Protein AF-0000000076751086 (afdb_homodimer)

Radius of gyration: 22.19 Å; Cα contacts (8 Å, |Δi|>4): 503; chains: 2; bounding box: 52×62×50 Å

pLDDT: mean 93.98, std 8.43, range [38.84, 98.88]

InterPro domains:
  IPR009057 Homedomain-like superfamily [SSF46689] (4-72)
  IPR025996 HTH-type transcriptional regulator MT1864/Rv1816-like, C-terminal domain [PF13305] (82-179)
  IPR036271 Tetracyclin repressor-like, C-terminal domain superfamily [SSF48498] (77-181)
  IPR050109 HTH-type, TetR-like transcriptional regulator [PTHR30055] (3-185)

Nearest PDB structures (foldseek):
  1zk8-assembly1_B  TM=9.262E-01  e=7.493E-14  Bacillus cereus ATCC 14579
  2oi8-assembly1_A-2  TM=7.913E-01  e=1.941E-06  Streptomyces coelicolor
  3cjd-assembly1_A  TM=8.110E-01  e=1.160E-04  Jannaschia sp. CCS1
  3vpr-assembly2_D  TM=6.742E-01  e=2.463E-04  Thermus thermophilus HB8
  3frq-assembly1_B  TM=5.829E-01  e=1.013E-01  Escherichia coli

Structure (mmCIF, N/CA/C/O backbone):
data_AF-0000000076751086-model_v1
#
loop_
_entity.id
_entity.type
_entity.pdbx_description
1 polymer 'Transcriptional regulator'
#
loop_
_atom_site.group_PDB
_atom_site.id
_atom_site.type_symbol
_atom_site.label_atom_id
_atom_site.label_alt_id
_atom_site.label_comp_id
_atom_site.label_asym_id
_atom_site.label_entity_id
_atom_site.label_seq_id
_atom_site.pdbx_PDB_ins_code
_atom_site.Cartn_x
_atom_site.Cartn_y
_atom_site.Cartn_z
_atom_site.occupancy
_atom_site.B_iso_or_equiv
_atom_site.auth_seq_id
_atom_site.auth_comp_id
_atom_site.auth_asym_id
_atom_site.auth_atom_id
_atom_site.pdbx_PDB_model_num
ATOM 1 N N . MET A 1 1 ? 23.953 -23.188 -29.734 1 39.09 1 MET A N 1
ATOM 2 C CA . MET A 1 1 ? 25 -22.312 -29.188 1 39.09 1 MET A CA 1
ATOM 3 C C . MET A 1 1 ? 24.453 -21.469 -28.031 1 39.09 1 MET A C 1
ATOM 5 O O . MET A 1 1 ? 23.312 -21.016 -28.078 1 39.09 1 MET A O 1
ATOM 9 N N . PRO A 1 2 ? 24.812 -21.688 -26.734 1 47.69 2 PRO A N 1
ATOM 10 C CA . PRO A 1 2 ? 24.25 -20.766 -25.75 1 47.69 2 PRO A CA 1
ATOM 11 C C . PRO A 1 2 ? 24.062 -19.359 -26.297 1 47.69 2 PRO A C 1
ATOM 13 O O . PRO A 1 2 ? 24.891 -18.859 -27.062 1 47.69 2 PRO A O 1
ATOM 16 N N . ARG A 1 3 ? 22.875 -19.016 -26.688 1 55.06 3 ARG A N 1
ATOM 17 C CA . ARG A 1 3 ? 22.719 -17.688 -27.266 1 55.06 3 ARG A CA 1
ATOM 18 C C . ARG A 1 3 ? 23.609 -16.672 -26.562 1 55.06 3 ARG A C 1
ATOM 20 O O . ARG A 1 3 ? 23.562 -16.531 -25.328 1 55.06 3 ARG A O 1
ATOM 27 N N . ALA A 1 4 ? 24.766 -16.375 -27.016 1 60.62 4 ALA A N 1
ATOM 28 C CA . ALA A 1 4 ? 26 -15.664 -26.719 1 60.62 4 ALA A CA 1
ATOM 29 C C . ALA A 1 4 ? 25.734 -14.422 -25.891 1 60.62 4 ALA A C 1
ATOM 31 O O . ALA A 1 4 ? 26.594 -13.984 -25.109 1 60.62 4 ALA A O 1
ATOM 32 N N . GLY A 1 5 ? 24.484 -14.18 -25.469 1 79.88 5 GLY A N 1
ATOM 33 C CA . GLY A 1 5 ? 24.266 -12.859 -24.891 1 79.88 5 GLY A CA 1
ATOM 34 C C . GLY A 1 5 ? 23.422 -12.891 -23.625 1 79.88 5 GLY A C 1
ATOM 35 O O . GLY A 1 5 ? 23.188 -11.852 -23 1 79.88 5 GLY A O 1
ATOM 36 N N . LEU A 1 6 ? 23.297 -14.203 -23.203 1 88.25 6 LEU A N 1
ATOM 37 C CA . LEU A 1 6 ? 22.453 -14.273 -22.016 1 88.25 6 LEU A CA 1
ATOM 38 C C . LEU A 1 6 ? 23.297 -14.234 -20.75 1 88.25 6 LEU A C 1
ATOM 40 O O . LEU A 1 6 ? 24.219 -15.039 -20.578 1 88.25 6 LEU A O 1
ATOM 44 N N . THR A 1 7 ? 23.125 -13.227 -19.953 1 93.75 7 THR A N 1
ATOM 45 C CA . THR A 1 7 ? 23.734 -13.047 -18.641 1 93.75 7 THR A CA 1
ATOM 46 C C . THR A 1 7 ? 22.672 -12.891 -17.562 1 93.75 7 THR A C 1
ATOM 48 O O . THR A 1 7 ? 21.516 -12.617 -17.859 1 93.75 7 THR A O 1
ATOM 51 N N . PRO A 1 8 ? 23.109 -13.109 -16.359 1 95.06 8 PRO A N 1
ATOM 52 C CA . PRO A 1 8 ? 22.156 -12.859 -15.281 1 95.06 8 PRO A CA 1
ATOM 53 C C . PRO A 1 8 ? 21.547 -11.461 -15.344 1 95.06 8 PRO A C 1
ATOM 55 O O . PRO A 1 8 ? 20.344 -11.297 -15.109 1 95.06 8 PRO A O 1
ATOM 58 N N . ALA A 1 9 ? 22.375 -10.531 -15.68 1 95.81 9 ALA A N 1
ATOM 59 C CA . ALA A 1 9 ? 21.906 -9.148 -15.758 1 95.81 9 ALA A CA 1
ATOM 60 C C . ALA A 1 9 ? 20.828 -8.992 -16.844 1 95.81 9 ALA A C 1
ATOM 62 O O . ALA A 1 9 ? 19.844 -8.289 -16.641 1 95.81 9 ALA A O 1
ATOM 63 N N . VAL A 1 10 ? 21.016 -9.586 -17.891 1 96.25 10 VAL A N 1
ATOM 64 C CA . VAL A 1 10 ? 20.062 -9.523 -18.984 1 96.25 10 VAL A CA 1
ATOM 65 C C . VAL A 1 10 ? 18.75 -10.211 -18.578 1 96.25 10 VAL A C 1
ATOM 67 O O . VAL A 1 10 ? 17.672 -9.695 -18.828 1 96.25 10 VAL A O 1
ATOM 70 N N . VAL A 1 11 ? 18.891 -11.352 -17.953 1 97.31 11 VAL A N 1
ATOM 71 C CA . VAL A 1 11 ? 17.719 -12.102 -17.484 1 97.31 11 VAL A CA 1
ATOM 72 C C . VAL A 1 11 ? 16.906 -11.242 -16.516 1 97.31 11 VAL A C 1
ATOM 74 O O . VAL A 1 11 ? 15.688 -11.109 -16.672 1 97.31 11 VAL A O 1
ATOM 77 N N . VAL A 1 12 ? 17.578 -10.602 -15.602 1 97.25 12 VAL A N 1
ATOM 78 C CA . VAL A 1 12 ? 16.922 -9.812 -14.57 1 97.25 12 VAL A CA 1
ATOM 79 C C . VAL A 1 12 ? 16.219 -8.609 -15.211 1 97.25 12 VAL A C 1
ATOM 81 O O . VAL A 1 12 ? 15.07 -8.305 -14.898 1 97.25 12 VAL A O 1
ATOM 84 N N . ALA A 1 13 ? 16.891 -7.973 -16.141 1 97.94 13 ALA A N 1
ATOM 85 C CA . ALA A 1 13 ? 16.328 -6.793 -16.797 1 97.94 13 ALA A CA 1
ATOM 86 C C . ALA A 1 13 ? 15.078 -7.152 -17.594 1 97.94 13 ALA A C 1
ATOM 88 O O . ALA A 1 13 ? 14.07 -6.449 -17.531 1 97.94 13 ALA A O 1
ATOM 89 N N . GLU A 1 14 ? 15.125 -8.211 -18.281 1 97.88 14 GLU A N 1
ATOM 90 C CA . GLU A 1 14 ? 13.984 -8.625 -19.078 1 97.88 14 GLU A CA 1
ATOM 91 C C . GLU A 1 14 ? 12.828 -9.102 -18.203 1 97.88 14 GLU A C 1
ATOM 93 O O . GLU A 1 14 ? 11.664 -8.828 -18.5 1 97.88 14 GLU A O 1
ATOM 98 N N . ALA A 1 15 ? 13.188 -9.781 -17.188 1 98.38 15 ALA A N 1
ATOM 99 C CA . ALA A 1 15 ? 12.164 -10.211 -16.25 1 98.38 15 ALA A CA 1
ATOM 100 C C . ALA A 1 15 ? 11.469 -9.016 -15.602 1 98.38 15 ALA A C 1
ATOM 102 O O . ALA A 1 15 ? 10.25 -9.031 -15.398 1 98.38 15 ALA A O 1
ATOM 103 N N . ALA A 1 16 ? 12.234 -7.984 -15.273 1 98.56 16 ALA A N 1
ATOM 104 C CA . ALA A 1 16 ? 11.68 -6.766 -14.695 1 98.56 16 ALA A CA 1
ATOM 105 C C . ALA A 1 16 ? 10.711 -6.09 -15.664 1 98.56 16 ALA A C 1
ATOM 107 O O . ALA A 1 16 ? 9.625 -5.656 -15.273 1 98.56 16 ALA A O 1
ATOM 108 N N . ARG A 1 17 ? 11.102 -6.059 -16.906 1 98.44 17 ARG A N 1
ATOM 109 C CA . ARG A 1 17 ? 10.227 -5.488 -17.922 1 98.44 17 ARG A CA 1
ATOM 110 C C . ARG A 1 17 ? 8.945 -6.305 -18.062 1 98.44 17 ARG A C 1
ATOM 112 O O . ARG A 1 17 ? 7.855 -5.738 -18.172 1 98.44 17 ARG A O 1
ATOM 119 N N . LEU A 1 18 ? 9.125 -7.551 -18.062 1 98.38 18 LEU A N 1
ATOM 120 C CA . LEU A 1 18 ? 7.973 -8.438 -18.156 1 98.38 18 LEU A CA 1
ATOM 121 C C . LEU A 1 18 ? 7.043 -8.258 -16.969 1 98.38 18 LEU A C 1
ATOM 123 O O . LEU A 1 18 ? 5.82 -8.242 -17.125 1 98.38 18 LEU A O 1
ATOM 127 N N . ALA A 1 19 ? 7.621 -8.109 -15.805 1 98 19 ALA A N 1
ATOM 128 C CA . ALA A 1 19 ? 6.828 -7.844 -14.609 1 98 19 ALA A CA 1
ATOM 129 C C . ALA A 1 19 ? 5.996 -6.574 -14.766 1 98 19 ALA A C 1
ATOM 131 O O . ALA A 1 19 ? 4.855 -6.508 -14.297 1 98 19 ALA A O 1
ATOM 132 N N . ASP A 1 20 ? 6.555 -5.621 -15.391 1 98.19 20 ASP A N 1
ATOM 133 C CA . ASP A 1 20 ? 5.828 -4.375 -15.633 1 98.19 20 ASP A CA 1
ATOM 134 C C . ASP A 1 20 ? 4.676 -4.594 -16.609 1 98.19 20 ASP A C 1
ATOM 136 O O . ASP A 1 20 ? 3.66 -3.895 -16.547 1 98.19 20 ASP A O 1
ATOM 140 N N . GLU A 1 21 ? 4.801 -5.539 -17.484 1 97.81 21 GLU A N 1
ATOM 141 C CA . GLU A 1 21 ? 3.803 -5.801 -18.516 1 97.81 21 GLU A CA 1
ATOM 142 C C . GLU A 1 21 ? 2.668 -6.672 -17.984 1 97.81 21 GLU A C 1
ATOM 144 O O . GLU A 1 21 ? 1.496 -6.414 -18.266 1 97.81 21 GLU A O 1
ATOM 149 N N . VAL A 1 22 ? 3.012 -7.656 -17.172 1 95.81 22 VAL A N 1
ATOM 150 C CA . VAL A 1 22 ? 1.998 -8.664 -16.859 1 95.81 22 VAL A CA 1
ATOM 151 C C . VAL A 1 22 ? 1.691 -8.648 -15.367 1 95.81 22 VAL A C 1
ATOM 153 O O . VAL A 1 22 ? 0.711 -9.25 -14.922 1 95.81 22 VAL A O 1
ATOM 156 N N . GLY A 1 23 ? 2.455 -7.938 -14.633 1 95.44 23 GLY A N 1
ATOM 157 C CA . GLY A 1 23 ? 2.342 -7.977 -13.18 1 95.44 23 GLY A CA 1
ATOM 158 C C . GLY A 1 23 ? 3.369 -8.883 -12.523 1 95.44 23 GLY A C 1
ATOM 159 O O . GLY A 1 23 ? 3.678 -9.953 -13.047 1 95.44 23 GLY A O 1
ATOM 160 N N . LEU A 1 24 ? 3.875 -8.469 -11.398 1 94.81 24 LEU A N 1
ATOM 161 C CA . LEU A 1 24 ? 4.91 -9.203 -10.68 1 94.81 24 LEU A CA 1
ATOM 162 C C . LEU A 1 24 ? 4.402 -10.578 -10.25 1 94.81 24 LEU A C 1
ATOM 164 O O . LEU A 1 24 ? 5.141 -11.57 -10.32 1 94.81 24 LEU A O 1
ATOM 168 N N . ASP A 1 25 ? 3.146 -10.695 -9.844 1 90.06 25 ASP A N 1
ATOM 169 C CA . ASP A 1 25 ? 2.568 -11.922 -9.312 1 90.06 25 ASP A CA 1
ATOM 170 C C . ASP A 1 25 ? 2.373 -12.961 -10.414 1 90.06 25 ASP A C 1
ATOM 172 O O . ASP A 1 25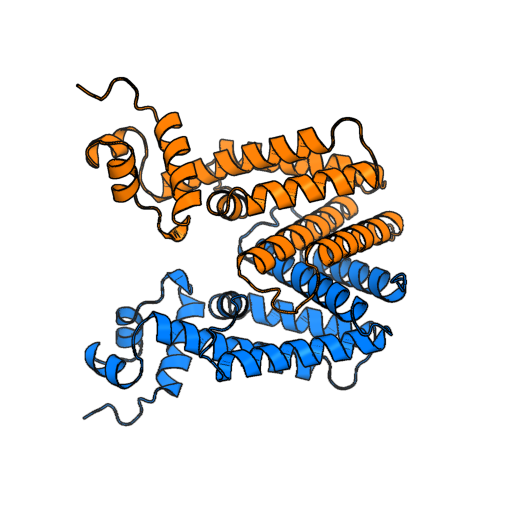 ? 2.191 -14.148 -10.133 1 90.06 25 ASP A O 1
ATOM 176 N N . LYS A 1 26 ? 2.426 -12.57 -11.609 1 93.56 26 LYS A N 1
ATOM 177 C CA . LYS A 1 26 ? 2.199 -13.469 -12.742 1 93.56 26 LYS A CA 1
ATOM 178 C C . LYS A 1 26 ? 3.518 -13.891 -13.383 1 93.56 26 LYS A C 1
ATOM 180 O O . LYS A 1 26 ? 3.531 -14.688 -14.32 1 93.56 26 LYS A O 1
ATOM 185 N N . LEU A 1 27 ? 4.543 -13.391 -12.898 1 96.38 27 LEU A N 1
ATOM 186 C CA . LEU A 1 27 ? 5.859 -13.711 -13.438 1 96.38 27 LEU A CA 1
ATOM 187 C C . LEU A 1 27 ? 6.242 -15.156 -13.117 1 96.38 27 LEU A C 1
ATOM 189 O O . LEU A 1 27 ? 6.098 -15.602 -11.977 1 96.38 27 LEU A O 1
ATOM 193 N N . THR A 1 28 ? 6.641 -15.914 -14.172 1 96.31 28 THR A N 1
ATOM 194 C CA . THR A 1 28 ? 7.195 -17.25 -14.008 1 96.31 28 THR A CA 1
ATOM 195 C C . THR A 1 28 ? 8.477 -17.406 -14.812 1 96.31 28 THR A C 1
ATOM 197 O O . THR A 1 28 ? 8.742 -16.625 -15.734 1 96.31 28 THR A O 1
ATOM 200 N N . LEU A 1 29 ? 9.211 -18.438 -14.406 1 96.94 29 LEU A N 1
ATOM 201 C CA . LEU A 1 29 ? 10.43 -18.688 -15.172 1 96.94 29 LEU A CA 1
ATOM 202 C C . LEU A 1 29 ? 10.094 -19.141 -16.594 1 96.94 29 LEU A C 1
ATOM 204 O O . LEU A 1 29 ? 10.82 -18.828 -17.531 1 96.94 29 LEU A O 1
ATOM 208 N N . ALA A 1 30 ? 9.023 -19.812 -16.734 1 96.88 30 ALA A N 1
ATOM 209 C CA . ALA A 1 30 ? 8.594 -20.281 -18.047 1 96.88 30 ALA A CA 1
ATOM 210 C C . ALA A 1 30 ? 8.289 -19.109 -18.984 1 96.88 30 ALA A C 1
ATOM 212 O O . ALA A 1 30 ? 8.711 -19.094 -20.141 1 96.88 30 ALA A O 1
ATOM 213 N N . VAL A 1 31 ? 7.602 -18.109 -18.484 1 97 31 VAL A N 1
ATOM 214 C CA . VAL A 1 31 ? 7.223 -16.969 -19.297 1 97 31 VAL A CA 1
ATOM 215 C C . VAL A 1 31 ? 8.461 -16.125 -19.625 1 97 31 VAL A C 1
ATOM 217 O O . VAL A 1 31 ? 8.57 -15.578 -20.734 1 97 31 VAL A O 1
ATOM 220 N N . VAL A 1 32 ? 9.406 -16.062 -18.703 1 97.94 32 VAL A N 1
ATOM 221 C CA . VAL A 1 32 ? 10.656 -15.336 -18.953 1 97.94 32 VAL A CA 1
ATOM 222 C C . VAL A 1 32 ? 11.461 -16.031 -20.031 1 97.94 32 VAL A C 1
ATOM 224 O O . VAL A 1 32 ? 11.992 -15.391 -20.938 1 97.94 32 VAL A O 1
ATOM 227 N N . ALA A 1 33 ? 11.539 -17.344 -19.953 1 97.31 33 ALA A N 1
ATOM 228 C CA . ALA A 1 33 ? 12.242 -18.125 -20.969 1 97.31 33 ALA A CA 1
ATOM 229 C C . ALA A 1 33 ? 11.633 -17.906 -22.344 1 97.31 33 ALA A C 1
ATOM 231 O O . ALA A 1 33 ? 12.359 -17.703 -23.328 1 97.31 33 ALA A O 1
ATOM 232 N N . GLN A 1 34 ? 10.352 -17.891 -22.391 1 97.06 34 GLN A N 1
ATOM 233 C CA . GLN A 1 34 ? 9.641 -17.641 -23.641 1 97.06 34 GLN A CA 1
ATOM 234 C C . GLN A 1 34 ? 9.977 -16.266 -24.203 1 97.06 34 GLN A C 1
ATOM 236 O O . GLN A 1 34 ? 10.266 -16.141 -25.406 1 97.06 34 GLN A O 1
ATOM 241 N N . ARG A 1 35 ? 10.016 -15.297 -23.391 1 96 35 ARG A N 1
ATOM 242 C CA . ARG A 1 35 ? 10.328 -13.93 -23.797 1 96 35 ARG A CA 1
ATOM 243 C C . ARG A 1 35 ? 11.742 -13.836 -24.359 1 96 35 ARG A C 1
ATOM 245 O O . ARG A 1 35 ? 11.984 -13.109 -25.328 1 96 35 ARG A O 1
ATOM 252 N N . LEU A 1 36 ? 12.625 -14.562 -23.781 1 96.81 36 LEU A N 1
ATOM 253 C CA . LEU A 1 36 ? 14.031 -14.492 -24.141 1 96.81 36 LEU A CA 1
ATOM 254 C C . LEU A 1 36 ? 14.344 -15.438 -25.297 1 96.81 36 LEU A C 1
ATOM 256 O O . LEU A 1 36 ? 15.445 -15.414 -25.844 1 96.81 36 LEU A O 1
ATOM 260 N N . GLY A 1 37 ? 13.438 -16.312 -25.641 1 96.56 37 GLY A N 1
ATOM 261 C CA . GLY A 1 37 ? 13.633 -17.266 -26.719 1 96.56 37 GLY A CA 1
ATOM 262 C C . GLY A 1 37 ? 14.609 -18.375 -26.375 1 96.56 37 GLY A C 1
ATOM 263 O O . GLY A 1 37 ? 15.391 -18.797 -27.219 1 96.56 37 GLY A O 1
ATOM 264 N N . VAL A 1 38 ? 14.586 -18.797 -25.125 1 95.94 38 VAL A N 1
ATOM 265 C CA . VAL A 1 38 ? 15.484 -19.859 -24.703 1 95.94 38 VAL A CA 1
ATOM 266 C C . VAL A 1 38 ? 14.68 -20.969 -24.031 1 95.94 38 VAL A C 1
ATOM 268 O O . VAL A 1 38 ? 13.516 -20.766 -23.672 1 95.94 38 VAL A O 1
ATOM 271 N N . ALA A 1 39 ? 15.367 -22.141 -23.891 1 95.19 39 ALA A N 1
ATOM 272 C CA . ALA A 1 39 ? 14.758 -23.234 -23.156 1 95.19 39 ALA A CA 1
ATOM 273 C C . ALA A 1 39 ? 14.805 -22.984 -21.656 1 95.19 39 ALA A C 1
ATOM 275 O O . ALA A 1 39 ? 15.75 -22.375 -21.141 1 95.19 39 ALA A O 1
ATOM 276 N N . LEU A 1 40 ? 13.812 -23.406 -20.922 1 94.81 40 LEU A N 1
ATOM 277 C CA . LEU A 1 40 ? 13.695 -23.203 -19.484 1 94.81 40 LEU A CA 1
ATOM 278 C C . LEU A 1 40 ? 14.953 -23.672 -18.75 1 94.81 40 LEU A C 1
ATOM 280 O O . LEU A 1 40 ? 15.5 -22.938 -17.922 1 94.81 40 LEU A O 1
ATOM 284 N N . PRO A 1 41 ? 15.602 -24.797 -19.031 1 93.19 41 PRO A N 1
ATOM 285 C CA . PRO A 1 41 ? 16.812 -25.234 -18.328 1 93.19 41 PRO A CA 1
ATOM 286 C C . PRO A 1 41 ? 17.984 -24.266 -18.516 1 93.19 41 PRO A C 1
ATOM 288 O O . PRO A 1 41 ? 18.844 -24.156 -17.641 1 93.19 41 PRO A O 1
ATOM 291 N N . SER A 1 42 ? 17.969 -23.578 -19.594 1 92.31 42 SER A N 1
ATOM 292 C CA . SER A 1 42 ? 19.016 -22.594 -19.859 1 92.31 42 SER A CA 1
ATOM 293 C C . SER A 1 42 ? 18.984 -21.453 -18.828 1 92.31 42 SER A C 1
ATOM 295 O O . SER A 1 42 ? 20.016 -20.859 -18.531 1 92.31 42 SER A O 1
ATOM 297 N N . LEU A 1 43 ? 17.75 -21.078 -18.297 1 94.06 43 LEU A N 1
ATOM 298 C CA . LEU A 1 43 ? 17.609 -19.984 -17.328 1 94.06 43 LEU A CA 1
ATOM 299 C C . LEU A 1 43 ? 18.172 -20.375 -15.977 1 94.06 43 LEU A C 1
ATOM 301 O O . LEU A 1 43 ? 18.734 -19.531 -15.266 1 94.06 43 LEU A O 1
ATOM 305 N N . TYR A 1 44 ? 18.172 -21.625 -15.703 1 93 44 TYR A N 1
ATOM 306 C CA . TYR A 1 44 ? 18.609 -22.109 -14.398 1 93 44 TYR A CA 1
ATOM 307 C C . TYR A 1 44 ? 20.125 -21.938 -14.227 1 93 44 TYR A C 1
ATOM 309 O O . TYR A 1 44 ? 20.641 -21.984 -13.109 1 93 44 TYR A O 1
ATOM 317 N N . LYS A 1 45 ? 20.844 -21.75 -15.266 1 92.56 45 LYS A N 1
ATOM 318 C CA . LYS A 1 45 ? 22.266 -21.469 -15.219 1 92.56 45 LYS A CA 1
ATOM 319 C C . LYS A 1 45 ? 22.547 -20.047 -14.742 1 92.56 45 LYS A C 1
ATOM 321 O O . LYS A 1 45 ? 23.641 -19.734 -14.305 1 92.56 45 LYS A O 1
ATOM 326 N N . HIS A 1 46 ? 21.5 -19.266 -14.844 1 94.81 46 HIS A N 1
ATOM 327 C CA . HIS A 1 46 ? 21.703 -17.844 -14.586 1 94.81 46 HIS A CA 1
ATOM 328 C C . HIS A 1 46 ? 20.953 -17.406 -13.328 1 94.81 46 HIS A C 1
ATOM 330 O O . HIS A 1 46 ? 21.312 -16.391 -12.711 1 94.81 46 HIS A O 1
ATOM 336 N N . VAL A 1 47 ? 19.859 -18.078 -13.023 1 94.5 47 VAL A N 1
ATOM 337 C CA . VAL A 1 47 ? 19.062 -17.719 -11.852 1 94.5 47 VAL A CA 1
ATOM 338 C C . VAL A 1 47 ? 18.625 -18.984 -11.117 1 94.5 47 VAL A C 1
ATOM 340 O O . VAL A 1 47 ? 18.188 -19.953 -11.742 1 94.5 47 VAL A O 1
ATOM 343 N N . LYS A 1 48 ? 18.703 -18.969 -9.773 1 92.94 48 LYS A N 1
ATOM 344 C CA . LYS A 1 48 ? 18.469 -20.141 -8.938 1 92.94 48 LYS A CA 1
ATOM 345 C C . LYS A 1 48 ? 16.984 -20.328 -8.633 1 92.94 48 LYS A C 1
ATOM 347 O O . LYS A 1 48 ? 16.625 -20.719 -7.527 1 92.94 48 LYS A O 1
ATOM 352 N N . GLY A 1 49 ? 16.109 -19.906 -9.555 1 95 49 GLY A N 1
ATOM 353 C CA . GLY A 1 49 ? 14.68 -20.094 -9.359 1 95 49 GLY A CA 1
ATOM 354 C C . GLY A 1 49 ? 13.906 -18.781 -9.352 1 95 49 GLY A C 1
ATOM 355 O O . GLY A 1 49 ? 14.492 -17.703 -9.492 1 95 49 GLY A O 1
ATOM 356 N N . LEU A 1 50 ? 12.617 -18.969 -9.18 1 95.19 50 LEU A N 1
ATOM 357 C CA . LEU A 1 50 ? 11.727 -17.812 -9.281 1 95.19 50 LEU A CA 1
ATOM 358 C C . LEU A 1 50 ? 11.938 -16.859 -8.109 1 95.19 50 LEU A C 1
ATOM 360 O O . LEU A 1 50 ? 11.945 -15.641 -8.289 1 95.19 50 LEU A O 1
ATOM 364 N N . ASP A 1 51 ? 12.086 -17.391 -6.945 1 92.31 51 ASP A N 1
ATOM 365 C CA . ASP A 1 51 ? 12.273 -16.547 -5.766 1 92.31 51 ASP A CA 1
ATOM 366 C C . ASP A 1 51 ? 13.555 -15.727 -5.867 1 92.31 51 ASP A C 1
ATOM 368 O O . ASP A 1 51 ? 13.562 -14.539 -5.531 1 92.31 51 ASP A O 1
ATOM 372 N N . ALA A 1 52 ? 14.57 -16.391 -6.289 1 93.38 52 ALA A N 1
ATOM 373 C CA . ALA A 1 52 ? 15.828 -15.672 -6.496 1 93.38 52 ALA A CA 1
ATOM 374 C C . ALA A 1 52 ? 15.672 -14.586 -7.555 1 93.38 52 ALA A C 1
ATOM 376 O O . ALA A 1 52 ? 16.172 -13.477 -7.391 1 93.38 52 ALA A O 1
ATOM 377 N N . LEU A 1 53 ? 15 -14.898 -8.648 1 95.56 53 LEU A N 1
ATOM 378 C CA . LEU A 1 53 ? 14.766 -13.914 -9.703 1 95.56 53 LEU A CA 1
ATOM 379 C C . LEU A 1 53 ? 13.984 -12.719 -9.172 1 95.56 53 LEU A C 1
ATOM 381 O O . LEU A 1 53 ? 14.336 -11.57 -9.453 1 95.56 53 LEU A O 1
ATOM 385 N N . ARG A 1 54 ? 12.969 -12.914 -8.383 1 94.94 54 ARG A N 1
ATOM 386 C CA . ARG A 1 54 ? 12.188 -11.836 -7.777 1 94.94 54 ARG A CA 1
ATOM 387 C C . ARG A 1 54 ? 13.062 -10.977 -6.863 1 94.94 54 ARG A C 1
ATOM 389 O O . ARG A 1 54 ? 12.898 -9.758 -6.812 1 94.94 54 ARG A O 1
ATOM 396 N N . GLY A 1 55 ? 13.914 -11.609 -6.168 1 94.06 55 GLY A N 1
ATOM 397 C CA . GLY A 1 55 ? 14.867 -10.867 -5.363 1 94.06 55 GLY A CA 1
ATOM 398 C C . GLY A 1 55 ? 15.758 -9.953 -6.184 1 94.06 55 GLY A C 1
ATOM 399 O O . GLY A 1 55 ? 15.984 -8.797 -5.809 1 94.06 55 GLY A O 1
ATOM 400 N N . HIS A 1 56 ? 16.219 -10.492 -7.258 1 95.12 56 HIS A N 1
ATOM 401 C CA . HIS A 1 56 ? 17.062 -9.688 -8.133 1 95.12 56 HIS A CA 1
ATOM 402 C C . HIS A 1 56 ? 16.281 -8.523 -8.734 1 95.12 56 HIS A C 1
ATOM 404 O O . HIS A 1 56 ? 16.812 -7.418 -8.875 1 95.12 56 HIS A O 1
ATOM 410 N N . ILE A 1 57 ? 15.094 -8.742 -9.07 1 96.94 57 ILE A N 1
ATOM 411 C CA . ILE A 1 57 ? 14.234 -7.676 -9.578 1 96.94 57 ILE A CA 1
ATOM 412 C C . ILE A 1 57 ? 14.047 -6.613 -8.492 1 96.94 57 ILE A C 1
ATOM 414 O O . ILE A 1 57 ? 14.094 -5.414 -8.781 1 96.94 57 ILE A O 1
ATOM 418 N N . ALA A 1 58 ? 13.859 -7.055 -7.297 1 96.56 58 ALA A N 1
ATOM 419 C CA . ALA A 1 58 ? 13.688 -6.133 -6.176 1 96.56 58 ALA A CA 1
ATOM 420 C C . ALA A 1 58 ? 14.922 -5.25 -6 1 96.56 58 ALA A C 1
ATOM 422 O O . ALA A 1 58 ? 14.805 -4.035 -5.828 1 96.56 58 ALA A O 1
ATOM 423 N N . ALA A 1 59 ? 16.062 -5.867 -6.066 1 96.56 59 ALA A N 1
ATOM 424 C CA . ALA A 1 59 ? 17.312 -5.113 -5.949 1 96.56 59 ALA A CA 1
ATOM 425 C C . ALA A 1 59 ? 17.438 -4.105 -7.086 1 96.56 59 ALA A C 1
ATOM 427 O O . ALA A 1 59 ? 17.812 -2.949 -6.855 1 96.56 59 ALA A O 1
ATOM 428 N N . LEU A 1 60 ? 17.172 -4.535 -8.242 1 97.44 60 LEU A N 1
ATOM 429 C CA . LEU A 1 60 ? 17.219 -3.656 -9.406 1 97.44 60 LEU A CA 1
ATOM 430 C C . LEU A 1 60 ? 16.266 -2.48 -9.242 1 97.44 60 LEU A C 1
ATOM 432 O O . LEU A 1 60 ? 16.656 -1.325 -9.414 1 97.44 60 LEU A O 1
ATOM 4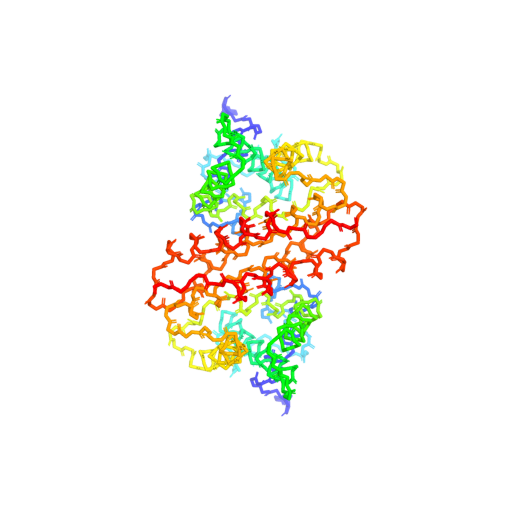36 N N . ALA A 1 61 ? 15.039 -2.756 -8.906 1 98.19 61 ALA A N 1
ATOM 437 C CA . ALA A 1 61 ? 14 -1.743 -8.758 1 98.19 61 ALA A CA 1
ATOM 438 C C . ALA A 1 61 ? 14.344 -0.76 -7.645 1 98.19 61 ALA A C 1
ATOM 440 O O . ALA A 1 61 ? 14.141 0.448 -7.789 1 98.19 61 ALA A O 1
ATOM 441 N N . ALA A 1 62 ? 14.82 -1.26 -6.547 1 97.5 62 ALA A N 1
ATOM 442 C CA . ALA A 1 62 ? 15.242 -0.399 -5.445 1 97.5 62 ALA A CA 1
ATOM 443 C C . ALA A 1 62 ? 16.328 0.567 -5.891 1 97.5 62 ALA A C 1
ATOM 445 O O . ALA A 1 62 ? 16.312 1.746 -5.527 1 97.5 62 ALA A O 1
ATOM 446 N N . GLY A 1 63 ? 17.266 0.023 -6.605 1 98 63 GLY A N 1
ATOM 447 C CA . GLY A 1 63 ? 18.328 0.873 -7.141 1 98 63 GLY A CA 1
ATOM 448 C C . GLY A 1 63 ? 17.797 1.944 -8.078 1 98 63 GLY A C 1
ATOM 449 O O . GLY A 1 63 ? 18.219 3.102 -8 1 98 63 GLY A O 1
ATOM 450 N N . GLU A 1 64 ? 16.938 1.593 -8.969 1 98.62 64 GLU A N 1
ATOM 451 C CA . GLU A 1 64 ? 16.328 2.543 -9.898 1 98.62 64 GLU A CA 1
ATOM 452 C C . GLU A 1 64 ? 15.555 3.629 -9.156 1 98.62 64 GLU A C 1
ATOM 454 O O . GLU A 1 64 ? 15.648 4.809 -9.5 1 98.62 64 GLU A O 1
ATOM 459 N N . LEU A 1 65 ? 14.797 3.246 -8.164 1 98.38 65 LEU A N 1
ATOM 460 C CA . LEU A 1 65 ? 14.055 4.207 -7.355 1 98.38 65 LEU A CA 1
ATOM 461 C C . LEU A 1 65 ? 15 5.152 -6.629 1 98.38 65 LEU A C 1
ATOM 463 O O . LEU A 1 65 ? 14.781 6.367 -6.605 1 98.38 65 LEU A O 1
ATOM 467 N N . ALA A 1 66 ? 16.047 4.562 -6.055 1 98.19 66 ALA A N 1
ATOM 468 C CA . ALA A 1 66 ? 17.047 5.383 -5.379 1 98.19 66 ALA A CA 1
ATOM 469 C C . ALA A 1 66 ? 17.641 6.426 -6.324 1 98.19 66 ALA A C 1
ATOM 471 O O . ALA A 1 66 ? 17.781 7.594 -5.957 1 98.19 66 ALA A O 1
ATOM 472 N N . ASP A 1 67 ? 17.953 5.996 -7.523 1 98.62 67 ASP A N 1
ATOM 473 C CA . ASP A 1 67 ? 18.516 6.906 -8.516 1 98.62 67 ASP A CA 1
ATOM 474 C C . ASP A 1 67 ? 17.516 8.016 -8.867 1 98.62 67 ASP A C 1
ATOM 476 O O . ASP A 1 67 ? 17.891 9.188 -8.945 1 98.62 67 ASP A O 1
ATOM 480 N N . ALA A 1 68 ? 16.281 7.684 -9.047 1 98.75 68 ALA A N 1
ATOM 481 C CA . ALA A 1 68 ? 15.242 8.656 -9.383 1 98.75 68 ALA A CA 1
ATOM 482 C C . ALA A 1 68 ? 15.078 9.695 -8.281 1 98.75 68 ALA A C 1
ATOM 484 O O . ALA A 1 68 ? 14.969 10.891 -8.555 1 98.75 68 ALA A O 1
ATOM 485 N N . LEU A 1 69 ? 15.039 9.242 -7.035 1 98.69 69 LEU A N 1
ATOM 486 C CA . LEU A 1 69 ? 14.875 10.148 -5.902 1 98.69 69 LEU A CA 1
ATOM 487 C C . LEU A 1 69 ? 16.062 11.086 -5.777 1 98.69 69 LEU A C 1
ATOM 489 O O . LEU A 1 69 ? 15.898 12.297 -5.59 1 98.69 69 LEU A O 1
ATOM 493 N N . SER A 1 70 ? 17.281 10.5 -5.883 1 98.25 70 SER A N 1
ATOM 494 C CA . SER A 1 70 ? 18.5 11.289 -5.75 1 98.25 70 SER A CA 1
ATOM 495 C C . SER A 1 70 ? 18.594 12.344 -6.848 1 98.25 70 SER A C 1
ATOM 497 O O . SER A 1 70 ? 18.906 13.508 -6.578 1 98.25 70 SER A O 1
ATOM 499 N N . GLU A 1 71 ? 18.359 11.953 -8.062 1 98.62 71 GLU A N 1
ATOM 500 C CA . GLU A 1 71 ? 18.406 12.883 -9.195 1 98.62 71 GLU A CA 1
ATOM 501 C C . GLU A 1 71 ? 17.406 14.023 -9.016 1 98.62 71 GLU A C 1
ATOM 503 O O . GLU A 1 71 ? 17.734 15.18 -9.297 1 98.62 71 GLU A O 1
ATOM 508 N N . ALA A 1 72 ? 16.219 13.727 -8.539 1 98.69 72 ALA A N 1
ATOM 509 C CA . ALA A 1 72 ? 15.164 14.719 -8.375 1 98.69 72 ALA A CA 1
ATOM 510 C C . ALA A 1 72 ? 15.523 15.727 -7.281 1 98.69 72 ALA A C 1
ATOM 512 O O . ALA A 1 72 ? 15.141 16.891 -7.355 1 98.69 72 ALA A O 1
ATOM 513 N N . ALA A 1 73 ? 16.25 15.266 -6.258 1 97.94 73 ALA A N 1
ATOM 514 C CA . ALA A 1 73 ? 16.516 16.078 -5.074 1 97.94 73 ALA A CA 1
ATOM 515 C C . ALA A 1 73 ? 17.734 16.953 -5.277 1 97.94 73 ALA A C 1
ATOM 517 O O . ALA A 1 73 ? 17.984 17.891 -4.512 1 97.94 73 ALA A O 1
ATOM 518 N N . VAL A 1 74 ? 18.578 16.656 -6.25 1 97.12 74 VAL A N 1
ATOM 519 C CA . VAL A 1 74 ? 19.844 17.344 -6.461 1 97.12 74 VAL A CA 1
ATOM 520 C C . VAL A 1 74 ? 19.609 18.844 -6.637 1 97.12 74 VAL A C 1
ATOM 522 O O . VAL A 1 74 ? 18.734 19.25 -7.41 1 97.12 74 VAL A O 1
ATOM 525 N N . GLY A 1 75 ? 20.328 19.672 -5.875 1 97.06 75 GLY A N 1
ATOM 526 C CA . GLY A 1 75 ? 20.312 21.109 -6.012 1 97.06 75 GLY A CA 1
ATOM 527 C C . GLY A 1 75 ? 19.094 21.75 -5.371 1 97.06 75 GLY A C 1
ATOM 528 O O . GLY A 1 75 ? 18.828 22.938 -5.57 1 97.06 75 GLY A O 1
ATOM 529 N N . ARG A 1 76 ? 18.297 20.984 -4.609 1 97.62 76 ARG A N 1
ATOM 530 C CA . ARG A 1 76 ? 17.078 21.5 -3.982 1 97.62 76 ARG A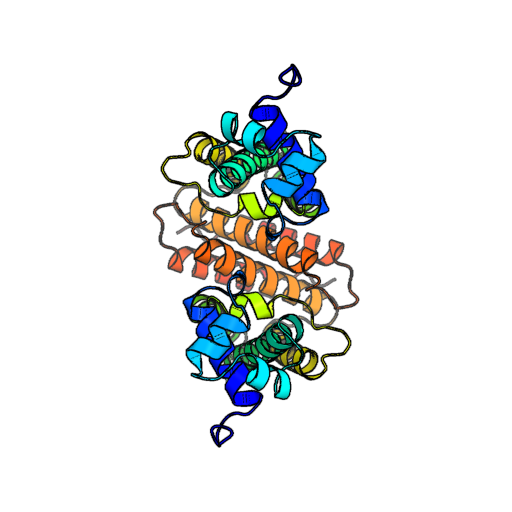 CA 1
ATOM 531 C C . ARG A 1 76 ? 17.109 21.281 -2.475 1 97.62 76 ARG A C 1
ATOM 533 O O . ARG A 1 76 ? 17.922 20.5 -1.97 1 97.62 76 ARG A O 1
ATOM 540 N N . SER A 1 77 ? 16.312 22.078 -1.791 1 95.88 77 SER A N 1
ATOM 541 C CA . SER A 1 77 ? 16.172 21.922 -0.347 1 95.88 77 SER A CA 1
ATOM 542 C C . SER A 1 77 ? 14.742 22.234 0.105 1 95.88 77 SER A C 1
ATOM 544 O O . SER A 1 77 ? 13.961 22.812 -0.65 1 95.88 77 SER A O 1
ATOM 546 N N . GLY A 1 78 ? 14.398 21.766 1.304 1 94.25 78 GLY A N 1
ATOM 547 C CA . GLY A 1 78 ? 13.109 22.078 1.88 1 94.25 78 GLY A CA 1
ATOM 548 C C . GLY A 1 78 ? 11.938 21.625 1.024 1 94.25 78 GLY A C 1
ATOM 549 O O . GLY A 1 78 ? 11.906 20.484 0.567 1 94.25 78 GLY A O 1
ATOM 550 N N . PRO A 1 79 ? 10.914 22.516 0.88 1 96 79 PRO A N 1
ATOM 551 C CA . PRO A 1 79 ? 9.688 22.156 0.164 1 96 79 PRO A CA 1
ATOM 552 C C . PRO A 1 79 ? 9.938 21.812 -1.303 1 96 79 PRO A C 1
ATOM 554 O O . PRO A 1 79 ? 9.258 20.953 -1.868 1 96 79 PRO A O 1
ATOM 557 N N . ASP A 1 80 ? 10.914 22.469 -1.888 1 97.69 80 ASP A N 1
ATOM 558 C CA . ASP A 1 80 ? 11.219 22.188 -3.287 1 97.69 80 ASP A CA 1
ATOM 559 C C . ASP A 1 80 ? 11.773 20.766 -3.455 1 97.69 80 ASP A C 1
ATOM 561 O O . ASP A 1 80 ? 11.406 20.062 -4.398 1 97.69 80 ASP A O 1
ATOM 565 N N . ALA A 1 81 ? 12.672 20.344 -2.547 1 98.56 81 ALA A N 1
ATOM 566 C CA . ALA A 1 81 ? 13.227 19 -2.578 1 98.56 81 ALA A CA 1
ATOM 567 C C . ALA A 1 81 ? 12.148 17.953 -2.301 1 98.56 81 ALA A C 1
ATOM 569 O O . ALA A 1 81 ? 12.094 16.906 -2.963 1 98.56 81 ALA A O 1
ATOM 570 N N . LEU A 1 82 ? 11.281 18.25 -1.32 1 98.5 82 LEU A N 1
ATOM 571 C CA . LEU A 1 82 ? 10.195 17.344 -0.965 1 98.5 82 LEU A CA 1
ATOM 572 C C . LEU A 1 82 ? 9.273 17.109 -2.154 1 98.5 82 LEU A C 1
ATOM 574 O O . LEU A 1 82 ? 8.969 15.969 -2.494 1 98.5 82 LEU A O 1
ATOM 578 N N . LEU A 1 83 ? 8.883 18.188 -2.801 1 98.5 83 LEU A N 1
ATOM 579 C CA . LEU A 1 83 ? 7.977 18.109 -3.938 1 98.5 83 LEU A CA 1
ATOM 580 C C . LEU A 1 83 ? 8.617 17.344 -5.09 1 98.5 83 LEU A C 1
ATOM 582 O O . LEU A 1 83 ? 8 16.453 -5.668 1 98.5 83 LEU A O 1
ATOM 586 N N . ALA A 1 84 ? 9.852 17.656 -5.422 1 98.75 84 ALA A N 1
ATOM 587 C CA . ALA A 1 84 ? 10.547 17 -6.531 1 98.75 84 ALA A CA 1
ATOM 588 C C . ALA A 1 84 ? 10.719 15.508 -6.273 1 98.75 84 ALA A C 1
ATOM 590 O O . ALA A 1 84 ? 10.508 14.695 -7.176 1 98.75 84 ALA A O 1
ATOM 591 N N . MET A 1 85 ? 11.094 15.18 -5.098 1 98.69 85 MET A N 1
ATOM 592 C CA . MET A 1 85 ? 11.289 13.781 -4.719 1 98.69 85 MET A CA 1
ATOM 593 C C . MET A 1 85 ? 9.961 13.023 -4.746 1 98.69 85 MET A C 1
ATOM 595 O O . MET A 1 85 ? 9.898 11.898 -5.246 1 98.69 85 MET A O 1
ATOM 599 N N . ALA A 1 86 ? 8.906 13.641 -4.207 1 98.88 86 ALA A N 1
ATOM 600 C CA . ALA A 1 86 ? 7.586 13.008 -4.203 1 98.88 86 ALA A CA 1
ATOM 601 C C . ALA A 1 86 ? 7.082 12.781 -5.625 1 98.88 86 ALA A C 1
ATOM 603 O O . ALA A 1 86 ? 6.52 11.719 -5.926 1 98.88 86 ALA A O 1
ATOM 604 N N . ASP A 1 87 ? 7.305 13.727 -6.516 1 98.81 87 ASP A N 1
ATOM 605 C CA . ASP A 1 87 ? 6.926 13.586 -7.918 1 98.81 87 ASP A CA 1
ATOM 606 C C . ASP A 1 87 ? 7.684 12.438 -8.578 1 98.81 87 ASP A C 1
ATOM 608 O O . ASP A 1 87 ? 7.094 11.641 -9.312 1 98.81 87 ASP A O 1
ATOM 612 N N . ALA A 1 88 ? 8.93 12.352 -8.328 1 98.88 88 ALA A N 1
ATOM 613 C CA . ALA A 1 88 ? 9.75 11.281 -8.891 1 98.88 88 ALA A CA 1
ATOM 614 C C . ALA A 1 88 ? 9.305 9.922 -8.375 1 98.88 88 ALA A C 1
ATOM 616 O O . ALA A 1 88 ? 9.266 8.945 -9.125 1 98.88 88 ALA A O 1
ATOM 617 N N . TYR A 1 89 ? 9.008 9.883 -7.094 1 98.81 89 TYR A N 1
ATOM 618 C CA . TYR A 1 89 ? 8.508 8.664 -6.465 1 98.81 89 TYR A CA 1
ATOM 619 C C . TYR A 1 89 ? 7.238 8.18 -7.156 1 98.81 89 TYR A C 1
ATOM 621 O O . TYR A 1 89 ? 7.16 7.027 -7.586 1 98.81 89 TYR A O 1
ATOM 629 N N . ARG A 1 90 ? 6.266 9.062 -7.289 1 98.88 90 ARG A N 1
ATOM 630 C CA . ARG A 1 90 ? 4.988 8.727 -7.91 1 98.88 90 ARG A CA 1
ATOM 631 C C . ARG A 1 90 ? 5.168 8.359 -9.375 1 98.88 90 ARG A C 1
ATOM 633 O O . ARG A 1 90 ? 4.586 7.379 -9.852 1 98.88 90 ARG A O 1
ATOM 640 N N . GLU A 1 91 ? 5.969 9.07 -10.086 1 98.75 91 GLU A N 1
ATOM 641 C CA . GLU A 1 91 ? 6.234 8.773 -11.484 1 98.75 91 GLU A CA 1
ATOM 642 C C . GLU A 1 91 ? 6.828 7.375 -11.656 1 98.75 91 GLU A C 1
ATOM 644 O O . GLU A 1 91 ? 6.41 6.621 -12.539 1 98.75 91 GLU A O 1
ATOM 649 N N . TYR A 1 92 ? 7.801 7.074 -10.844 1 98.75 92 TYR A N 1
ATOM 650 C CA . TYR A 1 92 ? 8.414 5.754 -10.938 1 98.75 92 TYR A CA 1
ATOM 651 C C . TYR A 1 92 ? 7.383 4.656 -10.695 1 98.75 92 TYR A C 1
ATOM 653 O O . TYR A 1 92 ? 7.32 3.678 -11.445 1 98.75 92 TYR A O 1
ATOM 661 N N . ALA A 1 93 ? 6.648 4.797 -9.602 1 98.5 93 ALA A N 1
ATOM 662 C CA . ALA A 1 93 ? 5.656 3.795 -9.219 1 98.5 93 ALA A CA 1
ATOM 663 C C . ALA A 1 93 ? 4.645 3.576 -10.336 1 98.5 93 ALA A C 1
ATOM 665 O O . ALA A 1 93 ? 4.293 2.436 -10.656 1 98.5 93 ALA A O 1
ATOM 666 N N . LEU A 1 94 ? 4.164 4.637 -11.016 1 97.88 94 LEU A N 1
ATOM 667 C CA . LEU A 1 94 ? 3.139 4.547 -12.047 1 97.88 94 LEU A CA 1
ATOM 668 C C . LEU A 1 94 ? 3.725 3.998 -13.344 1 97.88 94 LEU A C 1
ATOM 670 O O . LEU A 1 94 ? 3.043 3.283 -14.086 1 97.88 94 LEU A O 1
ATOM 674 N N . THR A 1 95 ? 4.992 4.289 -13.617 1 98.12 95 THR A N 1
ATOM 675 C CA . THR A 1 95 ? 5.664 3.848 -14.836 1 98.12 95 THR A CA 1
ATOM 676 C C . THR A 1 95 ? 6.035 2.371 -14.742 1 98.12 95 THR A C 1
ATOM 678 O O . THR A 1 95 ? 6.117 1.683 -15.766 1 98.12 95 THR A O 1
ATOM 681 N N . HIS A 1 96 ? 6.285 1.888 -13.586 1 98.38 96 HIS A N 1
ATOM 682 C CA . HIS A 1 96 ? 6.77 0.526 -13.383 1 98.38 96 HIS A CA 1
ATOM 683 C C . HIS A 1 96 ? 5.867 -0.245 -12.43 1 98.38 96 HIS A C 1
ATOM 685 O O . HIS A 1 96 ? 6.289 -0.618 -11.328 1 98.38 96 HIS A O 1
ATOM 691 N N . PRO A 1 97 ? 4.723 -0.616 -12.898 1 97.19 97 PRO A N 1
ATOM 692 C CA . PRO A 1 97 ? 3.715 -1.215 -12.023 1 97.19 97 PRO A CA 1
ATOM 693 C C . PRO A 1 97 ? 4.098 -2.617 -11.555 1 97.19 97 PRO A C 1
ATOM 695 O O . PRO A 1 97 ? 3.492 -3.145 -10.617 1 97.19 97 PRO A O 1
ATOM 698 N N . GLY A 1 98 ? 5.023 -3.268 -12.219 1 97 98 GLY A N 1
ATOM 699 C CA . GLY A 1 98 ? 5.539 -4.547 -11.766 1 97 98 GLY A CA 1
ATOM 700 C C . GLY A 1 98 ? 6.766 -4.418 -10.883 1 97 98 GLY A C 1
ATOM 701 O O . GLY A 1 98 ? 6.867 -5.082 -9.852 1 97 98 GLY A O 1
ATOM 702 N N . ARG A 1 99 ? 7.684 -3.543 -11.234 1 97.88 99 ARG A N 1
ATOM 703 C CA . ARG A 1 99 ? 8.922 -3.318 -10.508 1 97.88 99 ARG A CA 1
ATOM 704 C C . ARG A 1 99 ? 8.656 -2.648 -9.164 1 97.88 99 ARG A C 1
ATOM 706 O O . ARG A 1 99 ? 9.234 -3.031 -8.148 1 97.88 99 ARG A O 1
ATOM 713 N N . TYR A 1 100 ? 7.762 -1.721 -9.078 1 97.81 100 TYR A N 1
ATOM 714 C CA . TYR A 1 100 ? 7.605 -0.897 -7.887 1 97.81 100 TYR A CA 1
ATOM 715 C C . TYR A 1 100 ? 7.18 -1.743 -6.691 1 97.81 100 TYR A C 1
ATOM 717 O O . TYR A 1 100 ? 7.777 -1.653 -5.617 1 97.81 100 TYR A O 1
ATOM 725 N N . PRO A 1 101 ? 6.172 -2.555 -6.879 1 94.88 101 PRO A N 1
ATOM 726 C CA . PRO A 1 101 ? 5.793 -3.377 -5.73 1 94.88 101 PRO A CA 1
ATOM 727 C C . PRO A 1 101 ? 6.957 -4.203 -5.188 1 94.88 101 PRO A C 1
ATOM 729 O O . PRO A 1 101 ? 7.012 -4.48 -3.986 1 94.88 101 PRO A O 1
ATOM 732 N N . ALA A 1 102 ? 7.898 -4.516 -5.977 1 94.19 102 ALA A N 1
ATOM 733 C CA . ALA A 1 102 ? 9.055 -5.293 -5.543 1 94.19 102 ALA A CA 1
ATOM 734 C C . ALA A 1 102 ? 9.93 -4.488 -4.59 1 94.19 102 ALA A C 1
ATOM 736 O O . ALA A 1 102 ? 10.688 -5.055 -3.801 1 94.19 102 ALA A O 1
ATOM 737 N N . THR A 1 103 ? 9.828 -3.16 -4.652 1 94.62 103 THR A N 1
ATOM 738 C CA . THR A 1 103 ? 10.672 -2.291 -3.846 1 94.62 103 THR A CA 1
ATOM 739 C C . THR A 1 103 ? 10.203 -2.27 -2.396 1 94.62 103 THR A C 1
ATOM 741 O O . THR A 1 103 ? 10.93 -1.832 -1.505 1 94.62 103 THR A O 1
ATOM 744 N N . THR A 1 104 ? 8.977 -2.666 -2.121 1 89 104 THR A N 1
ATOM 745 C CA . THR A 1 104 ? 8.359 -2.439 -0.821 1 89 104 THR A CA 1
ATOM 746 C C . THR A 1 104 ? 8.641 -3.607 0.121 1 89 104 THR A C 1
ATOM 748 O O . THR A 1 104 ? 8.328 -3.539 1.312 1 89 104 THR A O 1
ATOM 751 N N . ARG A 1 105 ? 9.266 -4.617 -0.394 1 82.38 105 ARG A N 1
ATOM 752 C CA . ARG A 1 105 ? 9.648 -5.758 0.433 1 82.38 105 ARG A CA 1
ATOM 753 C C . ARG A 1 105 ? 11.016 -5.531 1.074 1 82.38 105 ARG A C 1
ATOM 755 O O . ARG A 1 105 ? 11.93 -5.008 0.434 1 82.38 105 ARG A O 1
ATOM 762 N N . ALA A 1 106 ? 11.062 -5.945 2.268 1 86.06 106 ALA A N 1
ATOM 763 C CA . ALA A 1 106 ? 12.359 -5.883 2.938 1 86.06 106 ALA A CA 1
ATOM 764 C C . ALA A 1 106 ? 13.375 -6.797 2.256 1 86.06 106 ALA A C 1
ATOM 766 O O . ALA A 1 106 ? 13.031 -7.898 1.819 1 86.06 106 ALA A O 1
ATOM 767 N N . PRO A 1 107 ? 14.555 -6.305 2.234 1 88.12 107 PRO A N 1
ATOM 768 C CA . PRO A 1 107 ? 15.602 -7.184 1.703 1 88.12 107 PRO A CA 1
ATOM 769 C C . PRO A 1 107 ? 15.773 -8.461 2.525 1 88.12 107 PRO A C 1
ATOM 771 O O . PRO A 1 107 ? 15.656 -8.43 3.752 1 88.12 107 PRO A O 1
ATOM 774 N N . GLN A 1 108 ? 16.031 -9.508 1.732 1 83.75 108 GLN A N 1
ATOM 775 C CA . GLN A 1 108 ? 16.438 -10.727 2.43 1 83.75 108 GLN A CA 1
ATOM 776 C C . GLN A 1 108 ? 17.797 -10.555 3.102 1 83.75 108 GLN A C 1
ATOM 778 O O . GLN A 1 108 ? 18.641 -9.789 2.623 1 83.75 108 GLN A O 1
ATOM 783 N N . PRO A 1 109 ? 17.969 -11.227 4.238 1 84 109 PRO A N 1
ATOM 784 C CA . PRO A 1 109 ? 19.219 -11.062 4.988 1 84 109 PRO A CA 1
ATOM 785 C C . PRO A 1 109 ? 20.453 -11.32 4.133 1 84 109 PRO A C 1
ATOM 787 O O . PRO A 1 109 ? 21.484 -10.68 4.332 1 84 109 PRO A O 1
ATOM 790 N N . ASP A 1 110 ? 20.375 -12.18 3.168 1 85.38 110 ASP A N 1
ATOM 791 C CA . ASP A 1 110 ? 21.562 -12.562 2.395 1 85.38 110 ASP A CA 1
ATOM 792 C C . ASP A 1 110 ? 21.625 -11.805 1.073 1 85.38 110 ASP A C 1
ATOM 794 O O . ASP A 1 110 ? 22.484 -12.078 0.234 1 85.38 110 ASP A O 1
ATOM 798 N N . ASP A 1 111 ? 20.828 -10.797 1.006 1 90 111 ASP A N 1
ATOM 799 C CA . ASP A 1 111 ? 20.812 -10.031 -0.237 1 90 111 ASP A CA 1
ATOM 800 C C . ASP A 1 111 ? 21.422 -8.648 -0.037 1 90 111 ASP A C 1
ATOM 802 O O . ASP A 1 111 ? 20.703 -7.66 0.089 1 90 111 ASP A O 1
ATOM 806 N N . ALA A 1 112 ? 22.688 -8.578 -0.145 1 92.38 112 ALA A N 1
ATOM 807 C CA . ALA A 1 112 ? 23.453 -7.363 0.136 1 92.38 112 ALA A CA 1
ATOM 808 C C . ALA A 1 112 ? 23.172 -6.289 -0.913 1 92.38 112 ALA A C 1
ATOM 810 O O . ALA A 1 112 ? 23.141 -5.098 -0.597 1 92.38 112 ALA A O 1
ATOM 811 N N . ALA A 1 113 ? 23.047 -6.766 -2.084 1 91.31 113 ALA A N 1
ATOM 812 C CA . ALA A 1 113 ? 22.781 -5.812 -3.16 1 91.31 113 ALA A CA 1
ATOM 813 C C . ALA A 1 113 ? 21.453 -5.086 -2.947 1 91.31 113 ALA A C 1
ATOM 815 O O . ALA A 1 113 ? 21.375 -3.865 -3.094 1 91.31 113 ALA A O 1
ATOM 816 N N . HIS A 1 114 ? 20.453 -5.793 -2.609 1 93.44 114 HIS A N 1
ATOM 817 C CA . HIS A 1 114 ? 19.156 -5.203 -2.32 1 93.44 114 HIS A CA 1
ATOM 818 C C . HIS A 1 114 ? 19.219 -4.266 -1.119 1 93.44 114 HIS A C 1
ATOM 820 O O . HIS A 1 114 ? 18.672 -3.164 -1.152 1 93.44 114 HIS A O 1
ATOM 826 N N . ALA A 1 115 ? 19.922 -4.672 -0.12 1 94.31 115 ALA A N 1
ATOM 827 C CA . ALA A 1 115 ? 20.062 -3.861 1.086 1 94.31 115 ALA A CA 1
ATOM 828 C C . ALA A 1 115 ? 20.734 -2.531 0.774 1 94.31 115 ALA A C 1
ATOM 830 O O . ALA A 1 115 ? 20.312 -1.479 1.251 1 94.31 115 ALA A O 1
ATOM 831 N N . ARG A 1 116 ? 21.766 -2.57 0.002 1 94.81 116 ARG A N 1
ATOM 832 C CA . ARG A 1 116 ? 22.5 -1.365 -0.36 1 94.81 116 ARG A CA 1
ATOM 833 C C . ARG A 1 116 ? 21.641 -0.416 -1.177 1 94.81 116 ARG A C 1
ATOM 835 O O . ARG A 1 116 ? 21.672 0.799 -0.969 1 94.81 116 ARG A O 1
ATOM 842 N N . ALA A 1 117 ? 20.891 -0.952 -2.068 1 94.56 117 ALA A N 1
ATOM 843 C CA . ALA A 1 117 ? 20 -0.133 -2.896 1 94.56 117 ALA A CA 1
ATOM 844 C C . ALA A 1 117 ? 18.938 0.544 -2.049 1 94.56 117 ALA A C 1
ATOM 846 O O . ALA A 1 117 ? 18.656 1.733 -2.221 1 94.56 117 ALA A O 1
ATOM 847 N N . ALA A 1 118 ? 18.375 -0.188 -1.175 1 94.12 118 ALA A N 1
ATOM 848 C CA . ALA A 1 118 ? 17.359 0.352 -0.27 1 94.12 118 ALA A CA 1
ATOM 849 C C . ALA A 1 118 ? 17.938 1.455 0.609 1 94.12 118 ALA A C 1
ATOM 851 O O . ALA A 1 118 ? 17.297 2.479 0.841 1 94.12 118 ALA A O 1
ATOM 852 N N . GLU A 1 119 ? 19.125 1.243 1.033 1 94.94 119 GLU A N 1
ATOM 853 C CA . GLU A 1 119 ? 19.812 2.23 1.864 1 94.94 119 GLU A CA 1
ATOM 854 C C . GLU A 1 119 ? 20.062 3.525 1.095 1 94.94 119 GLU A C 1
ATOM 856 O O . GLU A 1 119 ? 19.953 4.617 1.658 1 94.94 119 GLU A O 1
ATOM 861 N N . ARG A 1 120 ? 20.391 3.404 -0.126 1 96.94 120 ARG A N 1
ATOM 862 C CA . ARG A 1 120 ? 20.609 4.594 -0.944 1 96.94 120 ARG A CA 1
ATOM 863 C C . ARG A 1 120 ? 19.344 5.426 -1.051 1 96.94 120 ARG A C 1
ATOM 865 O O . ARG A 1 120 ? 19.391 6.656 -0.961 1 96.94 120 ARG A O 1
ATOM 872 N N . ALA A 1 121 ? 18.234 4.801 -1.224 1 96.38 121 ALA A N 1
ATOM 873 C CA . ALA A 1 121 ? 16.953 5.512 -1.271 1 96.38 121 ALA A CA 1
ATOM 874 C C . ALA A 1 121 ? 16.672 6.219 0.05 1 96.38 121 ALA A C 1
ATOM 876 O O . ALA A 1 121 ? 16.281 7.391 0.064 1 96.38 121 ALA A O 1
ATOM 877 N N . LEU A 1 122 ? 16.906 5.535 1.096 1 95.69 122 LEU A N 1
ATOM 878 C CA . LEU A 1 122 ? 16.672 6.094 2.422 1 95.69 122 LEU A CA 1
ATOM 879 C C . LEU A 1 122 ? 17.594 7.273 2.689 1 95.69 122 LEU A C 1
ATOM 881 O O . LEU A 1 122 ? 17.188 8.266 3.297 1 95.69 122 LEU A O 1
ATOM 885 N N . THR A 1 123 ? 18.859 7.125 2.275 1 96.62 123 THR A N 1
ATOM 886 C CA . THR A 1 123 ? 19.828 8.195 2.455 1 96.62 123 THR A CA 1
ATOM 887 C C . THR A 1 123 ? 19.344 9.484 1.796 1 96.62 123 THR A C 1
ATOM 889 O O . THR A 1 123 ? 19.469 10.57 2.373 1 96.62 123 THR A O 1
ATOM 892 N N . THR A 1 124 ? 18.781 9.367 0.638 1 97.62 124 THR A N 1
ATOM 893 C CA . THR A 1 124 ? 18.234 10.531 -0.056 1 97.62 124 THR A CA 1
ATOM 894 C C . THR A 1 124 ? 17.078 11.125 0.727 1 97.62 124 THR A C 1
ATOM 896 O O . THR A 1 124 ? 16.984 12.344 0.881 1 97.62 124 THR A O 1
ATOM 899 N N . ILE A 1 125 ? 16.188 10.336 1.239 1 97.94 125 ILE A N 1
ATOM 900 C CA . ILE A 1 125 ? 15.031 10.781 2.006 1 97.94 125 ILE A CA 1
ATOM 901 C C . ILE A 1 125 ? 15.492 11.508 3.266 1 97.94 125 ILE A C 1
ATOM 903 O O . ILE A 1 125 ? 15.008 12.594 3.572 1 97.94 125 ILE A O 1
ATOM 907 N N . TYR A 1 126 ? 16.453 10.953 3.947 1 97.06 126 TYR A N 1
ATOM 908 C CA . TYR A 1 126 ? 16.984 11.578 5.148 1 97.06 126 TYR A CA 1
ATOM 909 C C . TYR A 1 126 ? 17.594 12.945 4.828 1 97.06 126 TYR A C 1
ATOM 911 O O . TYR A 1 126 ? 17.453 13.891 5.598 1 97.06 126 TYR A O 1
ATOM 919 N N . ALA A 1 127 ? 18.312 12.992 3.754 1 97.44 127 ALA A N 1
ATOM 920 C CA . ALA A 1 127 ? 18.938 14.25 3.361 1 97.44 127 ALA A CA 1
ATOM 921 C C . ALA A 1 127 ? 17.891 15.336 3.127 1 97.44 127 ALA A C 1
ATOM 923 O O . ALA A 1 127 ? 18.062 16.469 3.57 1 97.44 127 ALA A O 1
ATOM 924 N N . VAL A 1 128 ? 16.828 15 2.465 1 98 128 VAL A N 1
ATOM 925 C CA . VAL A 1 128 ? 15.758 15.953 2.201 1 98 128 VAL A CA 1
ATOM 926 C C . VAL A 1 128 ? 15.125 16.406 3.52 1 98 128 VAL A C 1
ATOM 928 O O . VAL A 1 128 ? 14.906 17.594 3.734 1 98 128 VAL A O 1
ATOM 931 N N . LEU A 1 129 ? 14.852 15.492 4.43 1 97.75 129 LEU A N 1
ATOM 932 C CA . LEU A 1 129 ? 14.188 15.789 5.695 1 97.75 129 LEU A CA 1
ATOM 933 C C . LEU A 1 129 ? 15.109 16.578 6.621 1 97.75 129 LEU A C 1
ATOM 935 O O . LEU A 1 129 ? 14.641 17.359 7.457 1 97.75 129 LEU A O 1
ATOM 939 N N . SER A 1 130 ? 16.453 16.359 6.457 1 96.62 130 SER A N 1
ATOM 940 C CA . SER A 1 130 ? 17.406 17.156 7.219 1 96.62 130 SER A CA 1
ATOM 941 C C . SER A 1 130 ? 17.266 18.641 6.918 1 96.62 130 SER A C 1
ATOM 943 O O . SER A 1 130 ? 17.531 19.484 7.773 1 96.62 130 SER A O 1
ATOM 945 N N . GLY A 1 131 ? 16.812 18.953 5.723 1 96.06 131 GLY A N 1
ATOM 946 C CA . GLY A 1 131 ? 16.547 20.328 5.348 1 96.06 131 GLY A CA 1
ATOM 947 C C . GLY A 1 131 ? 15.414 20.953 6.145 1 96.06 131 GLY A C 1
ATOM 948 O O . GLY A 1 131 ? 15.281 22.172 6.188 1 96.06 131 GLY A O 1
ATOM 949 N N . TYR A 1 132 ? 14.594 20.156 6.75 1 96.31 132 TYR A N 1
ATOM 950 C CA . TYR A 1 132 ? 13.531 20.625 7.645 1 96.31 132 TYR A CA 1
ATOM 951 C C . TYR A 1 132 ? 14.016 20.672 9.086 1 96.31 132 TYR A C 1
ATOM 953 O O . TYR A 1 132 ? 13.242 20.969 10 1 96.31 132 TYR A O 1
ATOM 961 N N . GLY A 1 133 ? 15.289 20.25 9.328 1 95.75 133 GLY A N 1
ATOM 962 C CA . GLY A 1 133 ? 15.844 20.203 10.672 1 95.75 133 GLY A CA 1
ATOM 963 C C . GLY A 1 133 ? 15.508 18.922 11.414 1 95.75 133 GLY A C 1
ATOM 964 O O . GLY A 1 133 ? 15.68 18.844 12.633 1 95.75 133 GLY A O 1
ATOM 965 N N . LEU A 1 134 ? 15.039 17.906 10.711 1 96.38 134 LEU A N 1
ATOM 966 C CA . LEU A 1 134 ? 14.648 16.641 11.336 1 96.38 134 LEU A CA 1
ATOM 967 C C . LEU A 1 134 ? 15.828 15.68 11.391 1 96.38 134 LEU A C 1
ATOM 969 O O . LEU A 1 134 ? 16.406 15.352 10.352 1 96.38 134 LEU A O 1
ATOM 973 N N . THR A 1 135 ? 16.203 15.266 12.602 1 93.88 135 THR A N 1
ATOM 974 C CA . THR A 1 135 ? 17.328 14.359 12.828 1 93.88 135 THR A CA 1
ATOM 975 C C . THR A 1 135 ? 16.969 13.312 13.883 1 93.88 135 THR A C 1
ATOM 977 O O . THR A 1 135 ? 15.898 13.383 14.5 1 93.88 135 THR A O 1
ATOM 980 N N . GLY A 1 136 ? 17.75 12.227 13.992 1 93.38 136 GLY A N 1
ATOM 981 C CA . GLY A 1 136 ? 17.547 11.211 15.016 1 93.38 136 GLY A CA 1
ATOM 982 C C . GLY A 1 136 ? 16.203 10.523 14.914 1 93.38 136 GLY A C 1
ATOM 983 O O . GLY A 1 136 ? 15.781 10.141 13.82 1 93.38 136 GLY A O 1
ATOM 984 N N . ASP A 1 137 ? 15.531 10.32 16 1 94.44 137 ASP A N 1
ATOM 985 C CA . ASP A 1 137 ? 14.258 9.609 16.062 1 94.44 137 ASP A CA 1
ATOM 986 C C . ASP A 1 137 ? 13.18 10.328 15.25 1 94.44 137 ASP A C 1
ATOM 988 O O . ASP A 1 137 ? 12.328 9.695 14.633 1 94.44 137 ASP A O 1
ATOM 992 N N . ASP A 1 138 ? 13.273 11.656 15.289 1 95.81 138 ASP A N 1
ATOM 993 C CA . ASP A 1 138 ? 12.297 12.43 14.523 1 95.81 138 ASP A CA 1
ATOM 994 C C . ASP A 1 138 ? 12.445 12.188 13.031 1 95.81 138 ASP A C 1
ATOM 996 O O . ASP A 1 138 ? 11.453 12.164 12.297 1 95.81 138 ASP A O 1
ATOM 1000 N N . ALA A 1 139 ? 13.703 12.008 12.609 1 96 139 ALA A N 1
ATOM 1001 C CA . ALA A 1 139 ? 13.938 11.711 11.195 1 96 139 ALA A CA 1
ATOM 1002 C C . ALA A 1 139 ? 13.367 10.344 10.82 1 96 139 ALA A C 1
ATOM 1004 O O . ALA A 1 139 ? 12.844 10.172 9.719 1 96 139 ALA A O 1
ATOM 1005 N N . VAL A 1 140 ? 13.477 9.367 11.734 1 96.75 140 VAL A N 1
ATOM 1006 C CA . VAL A 1 140 ? 12.914 8.039 11.484 1 96.75 140 VAL A CA 1
ATOM 1007 C C . VAL A 1 140 ? 11.398 8.133 11.359 1 96.75 140 VAL A C 1
ATOM 1009 O O . VAL A 1 140 ? 10.812 7.625 10.406 1 96.75 140 VAL A O 1
ATOM 1012 N N . ASP A 1 141 ? 10.75 8.844 12.281 1 97.31 141 ASP A N 1
ATOM 1013 C CA . ASP A 1 141 ? 9.305 9.008 12.258 1 97.31 141 ASP A CA 1
ATOM 1014 C C . ASP A 1 141 ? 8.852 9.734 10.992 1 97.31 141 ASP A C 1
ATOM 1016 O O . ASP A 1 141 ? 7.871 9.336 10.359 1 97.31 141 ASP A O 1
ATOM 1020 N N . ALA A 1 142 ? 9.57 10.773 10.672 1 97.38 142 ALA A N 1
ATOM 1021 C CA . ALA A 1 142 ? 9.227 11.562 9.492 1 97.38 142 ALA A CA 1
ATOM 1022 C C . ALA A 1 142 ? 9.406 10.742 8.211 1 97.38 142 ALA A C 1
ATOM 1024 O O . ALA A 1 142 ? 8.609 10.852 7.281 1 97.38 142 ALA A O 1
ATOM 1025 N N . THR A 1 143 ? 10.461 9.945 8.18 1 97.56 143 THR A N 1
ATOM 1026 C CA . THR A 1 143 ? 10.711 9.078 7.031 1 97.56 143 THR A CA 1
ATOM 1027 C C . THR A 1 143 ? 9.586 8.055 6.867 1 97.56 143 THR A C 1
ATOM 1029 O O . THR A 1 143 ? 9.07 7.859 5.766 1 97.56 143 THR A O 1
ATOM 1032 N N . ARG A 1 144 ? 9.195 7.438 7.922 1 97.62 144 ARG A N 1
ATOM 1033 C CA . ARG A 1 144 ? 8.102 6.473 7.867 1 97.62 144 ARG A CA 1
ATOM 1034 C C . ARG A 1 144 ? 6.797 7.145 7.453 1 97.62 144 ARG A C 1
ATOM 1036 O O . ARG A 1 144 ? 6.012 6.578 6.691 1 97.62 144 ARG A O 1
ATOM 1043 N N . THR A 1 145 ? 6.57 8.352 7.984 1 98 145 THR A N 1
ATOM 1044 C CA . THR A 1 145 ? 5.398 9.117 7.59 1 98 145 THR A CA 1
ATOM 1045 C C . THR A 1 145 ? 5.41 9.398 6.09 1 98 145 THR A C 1
ATOM 1047 O O . THR A 1 145 ? 4.422 9.148 5.398 1 98 145 THR A O 1
ATOM 1050 N N . LEU A 1 146 ? 6.516 9.859 5.605 1 98.31 146 LEU A N 1
ATOM 1051 C CA . LEU A 1 146 ? 6.672 10.211 4.199 1 98.31 146 LEU A CA 1
ATOM 1052 C C . LEU A 1 146 ? 6.512 8.977 3.312 1 98.31 146 LEU A C 1
ATOM 1054 O O . LEU A 1 146 ? 5.707 8.977 2.381 1 98.31 146 LEU A O 1
ATOM 1058 N N . ARG A 1 147 ? 7.23 7.922 3.604 1 97.69 147 ARG A N 1
ATOM 1059 C CA . ARG A 1 147 ? 7.168 6.711 2.795 1 97.69 147 ARG A CA 1
ATOM 1060 C C . ARG A 1 147 ? 5.773 6.094 2.834 1 97.69 147 ARG A C 1
ATOM 1062 O O . ARG A 1 147 ? 5.273 5.613 1.814 1 97.69 147 ARG A O 1
ATOM 1069 N N . SER A 1 148 ? 5.184 6.062 4.051 1 98.31 148 SER A N 1
ATOM 1070 C CA . SER A 1 148 ? 3.832 5.523 4.172 1 98.31 148 SER A CA 1
ATOM 1071 C C . SER A 1 148 ? 2.844 6.297 3.307 1 98.31 148 SER A C 1
ATOM 1073 O O . SER A 1 148 ? 2.041 5.699 2.588 1 98.31 148 SER A O 1
ATOM 1075 N N . SER A 1 149 ? 2.889 7.609 3.35 1 98.56 149 SER A N 1
ATOM 1076 C CA . SER A 1 149 ? 1.957 8.461 2.619 1 98.56 149 SER A CA 1
ATOM 1077 C C . SER A 1 149 ? 2.119 8.297 1.112 1 98.56 149 SER A C 1
ATOM 1079 O O . SER A 1 149 ? 1.132 8.133 0.392 1 98.56 149 SER A O 1
ATOM 1081 N N . LEU A 1 150 ? 3.35 8.305 0.667 1 98.69 150 LEU A N 1
ATOM 1082 C CA . LEU A 1 150 ? 3.613 8.18 -0.764 1 98.69 150 LEU A CA 1
ATOM 1083 C C . LEU A 1 150 ? 3.266 6.785 -1.267 1 98.69 150 LEU A C 1
ATOM 1085 O O . LEU A 1 150 ? 2.572 6.641 -2.275 1 98.69 150 LEU A O 1
ATOM 1089 N N . HIS A 1 151 ? 3.732 5.777 -0.563 1 98.12 151 HIS A N 1
ATOM 1090 C CA . HIS A 1 151 ? 3.426 4.406 -0.949 1 98.12 151 HIS A CA 1
ATOM 1091 C C . HIS A 1 151 ? 1.921 4.16 -0.959 1 98.12 151 HIS A C 1
ATOM 1093 O O . HIS A 1 151 ? 1.394 3.553 -1.895 1 98.12 151 HIS A O 1
ATOM 1099 N N . GLY A 1 152 ? 1.273 4.598 0.119 1 98.31 152 GLY A N 1
ATOM 1100 C CA . GLY A 1 152 ? -0.169 4.414 0.163 1 98.31 152 GLY A CA 1
ATOM 1101 C C . GLY A 1 152 ? -0.889 5.078 -0.996 1 98.31 152 GLY A C 1
ATOM 1102 O O . GLY A 1 152 ? -1.807 4.496 -1.578 1 98.31 152 GLY A O 1
ATOM 1103 N N . PHE A 1 153 ? -0.548 6.27 -1.364 1 98.44 153 PHE A N 1
ATOM 1104 C CA . PHE A 1 153 ? -1.201 7.016 -2.436 1 98.44 153 PHE A CA 1
ATOM 1105 C C . PHE A 1 153 ? -1.044 6.293 -3.77 1 98.44 153 PHE A C 1
ATOM 1107 O O . PHE A 1 153 ? -2.031 6.039 -4.465 1 98.44 153 PHE A O 1
ATOM 1114 N N . VAL A 1 154 ? 0.175 5.906 -4.078 1 98 154 VAL A N 1
ATOM 1115 C CA . VAL A 1 154 ? 0.4 5.297 -5.383 1 98 154 VAL A CA 1
ATOM 1116 C C . VAL A 1 154 ? -0.217 3.898 -5.418 1 98 154 VAL A C 1
ATOM 1118 O O . VAL A 1 154 ? -0.701 3.451 -6.461 1 98 154 VAL A O 1
ATOM 1121 N N . SER A 1 155 ? -0.177 3.232 -4.293 1 96.62 155 SER A N 1
ATOM 1122 C CA . SER A 1 155 ? -0.802 1.916 -4.211 1 96.62 155 SER A CA 1
ATOM 1123 C C . SER A 1 155 ? -2.305 2.002 -4.449 1 96.62 155 SER A C 1
ATOM 1125 O O . SER A 1 155 ? -2.854 1.252 -5.262 1 96.62 155 SER A O 1
ATOM 1127 N N . LEU A 1 156 ? -3.008 2.904 -3.74 1 95.94 156 LEU A N 1
ATOM 1128 C CA . LEU A 1 156 ? -4.445 3.064 -3.92 1 95.94 156 LEU A CA 1
ATOM 1129 C C . LEU A 1 156 ? -4.766 3.572 -5.32 1 95.94 156 LEU A C 1
ATOM 1131 O O . LEU A 1 156 ? -5.719 3.111 -5.953 1 95.94 156 LEU A O 1
ATOM 1135 N N . GLU A 1 157 ? -3.963 4.48 -5.844 1 96 157 GLU A N 1
ATOM 1136 C CA . GLU A 1 157 ? -4.156 5 -7.191 1 96 157 GLU A CA 1
ATOM 1137 C C . GLU A 1 157 ? -4.086 3.885 -8.234 1 96 157 GLU A C 1
ATOM 1139 O O . GLU A 1 157 ? -4.984 3.744 -9.062 1 96 157 GLU A O 1
ATOM 1144 N N . SER A 1 158 ? -3.098 3.033 -8.109 1 93.38 158 SER A N 1
ATOM 1145 C CA . SER A 1 158 ? -2.863 1.977 -9.086 1 93.38 158 SER A CA 1
ATOM 1146 C C . SER A 1 158 ? -3.922 0.884 -8.984 1 93.38 158 SER A C 1
ATOM 1148 O O . SER A 1 158 ? -4.223 0.208 -9.969 1 93.38 158 SER A O 1
ATOM 1150 N N . GLY A 1 159 ? -4.469 0.726 -7.836 1 90.06 159 GLY A N 1
ATOM 1151 C CA . GLY A 1 159 ? -5.484 -0.294 -7.621 1 90.06 159 GLY A CA 1
ATOM 1152 C C . GLY A 1 159 ? -6.887 0.184 -7.941 1 90.06 159 GLY A C 1
ATOM 1153 O O . GLY A 1 159 ? -7.859 -0.545 -7.734 1 90.06 159 GLY A O 1
ATOM 1154 N N . GLY A 1 160 ? -6.98 1.468 -8.344 1 90.25 160 GLY A N 1
ATOM 1155 C CA . GLY A 1 160 ? -8.289 2.02 -8.664 1 90.25 160 GLY A CA 1
ATOM 1156 C C . GLY A 1 160 ? -9.055 2.506 -7.449 1 90.25 160 GLY A C 1
ATOM 1157 O O . GLY A 1 160 ? -10.281 2.623 -7.484 1 90.25 160 GLY A O 1
ATOM 1158 N N . GLY A 1 161 ? -8.414 2.766 -6.426 1 89.81 161 GLY A N 1
ATOM 1159 C CA . GLY A 1 161 ? -9.047 3.109 -5.164 1 89.81 161 GLY A CA 1
ATOM 1160 C C . GLY A 1 161 ? -9.516 4.551 -5.105 1 89.81 161 GLY A C 1
ATOM 1161 O O . GLY A 1 161 ? -10.156 4.957 -4.133 1 89.81 161 GLY A O 1
ATOM 1162 N N . PHE A 1 162 ? -9.172 5.332 -6.051 1 90.25 162 PHE A N 1
ATOM 1163 C CA . PHE A 1 162 ? -9.617 6.719 -6.117 1 90.25 162 PHE A CA 1
ATOM 1164 C C . PHE A 1 162 ? -10.758 6.871 -7.121 1 90.25 162 PHE A C 1
ATOM 1166 O O . PHE A 1 162 ? -10.562 7.43 -8.203 1 90.25 162 PHE A O 1
ATOM 1173 N N . GLY A 1 163 ? -11.93 6.406 -6.734 1 84.62 163 GLY A N 1
ATOM 1174 C CA . GLY A 1 163 ? -13.078 6.32 -7.629 1 84.62 163 GLY A CA 1
ATOM 1175 C C . GLY A 1 163 ? -13.922 7.582 -7.641 1 84.62 163 GLY A C 1
ATOM 1176 O O . GLY A 1 163 ? -14.773 7.754 -8.516 1 84.62 163 GLY A O 1
ATOM 1177 N N . MET A 1 164 ? -13.695 8.469 -6.738 1 82.62 164 MET A N 1
ATOM 1178 C CA . MET A 1 164 ? -14.461 9.719 -6.699 1 82.62 164 MET A CA 1
ATOM 1179 C C . MET A 1 164 ? -14.047 10.641 -7.836 1 82.62 164 MET A C 1
ATOM 1181 O O . MET A 1 164 ? -12.875 10.688 -8.211 1 82.62 164 MET A O 1
ATOM 1185 N N . PRO A 1 165 ? -15.086 11.242 -8.461 1 83.25 165 PRO A N 1
ATOM 1186 C CA . PRO A 1 165 ? -14.812 12.117 -9.602 1 83.25 165 PRO A CA 1
ATOM 1187 C C . PRO A 1 165 ? -14.062 13.383 -9.211 1 83.25 165 PRO A C 1
ATOM 1189 O O . PRO A 1 165 ? -14.664 14.453 -9.117 1 83.25 165 PRO A O 1
ATOM 1192 N N . HIS A 1 166 ? -12.945 13.359 -8.812 1 85.31 166 HIS A N 1
ATOM 1193 C CA . HIS A 1 166 ? -12.062 14.438 -8.383 1 85.31 166 HIS A CA 1
ATOM 1194 C C . HIS A 1 166 ? -10.648 14.25 -8.93 1 85.31 166 HIS A C 1
ATOM 1196 O O . HIS A 1 166 ? -10.211 13.117 -9.133 1 85.31 166 HIS A O 1
ATOM 1202 N N . ASP A 1 167 ? -10.016 15.32 -9.172 1 95.38 167 ASP A N 1
ATOM 1203 C CA . ASP A 1 167 ? -8.688 15.312 -9.781 1 95.38 167 ASP A CA 1
ATOM 1204 C C . ASP A 1 167 ? -7.66 14.68 -8.844 1 95.38 167 ASP A C 1
ATOM 1206 O O . ASP A 1 167 ? -7.344 15.234 -7.793 1 95.38 167 ASP A O 1
ATOM 1210 N N . VAL A 1 168 ? -7.094 13.586 -9.273 1 97.25 168 VAL A N 1
ATOM 1211 C CA . VAL A 1 168 ? -6.148 12.836 -8.453 1 97.25 168 VAL A CA 1
ATOM 1212 C C . VAL A 1 168 ? -4.871 13.656 -8.266 1 97.25 168 VAL A C 1
ATOM 1214 O O . VAL A 1 168 ? -4.254 13.617 -7.195 1 97.25 168 VAL A O 1
ATOM 1217 N N . ASP A 1 169 ? -4.406 14.391 -9.312 1 97.62 169 ASP A N 1
ATOM 1218 C CA . ASP A 1 169 ? -3.229 15.25 -9.203 1 97.62 169 ASP A CA 1
ATOM 1219 C C . ASP A 1 169 ? -3.412 16.297 -8.117 1 97.62 169 ASP A C 1
ATOM 1221 O O . ASP A 1 169 ? -2.467 16.625 -7.391 1 97.62 169 ASP A O 1
ATOM 1225 N N . ARG A 1 170 ? -4.594 16.797 -8.023 1 96.69 170 ARG A N 1
ATOM 1226 C CA . ARG A 1 170 ? -4.887 17.766 -6.977 1 96.69 170 ARG A CA 1
ATOM 1227 C C . ARG A 1 170 ? -4.73 17.141 -5.594 1 96.69 170 ARG A C 1
ATOM 1229 O O . ARG A 1 170 ? -4.129 17.75 -4.699 1 96.69 170 ARG A O 1
ATOM 1236 N N . SER A 1 171 ? -5.305 15.969 -5.418 1 97.69 171 SER A N 1
ATOM 1237 C CA . SER A 1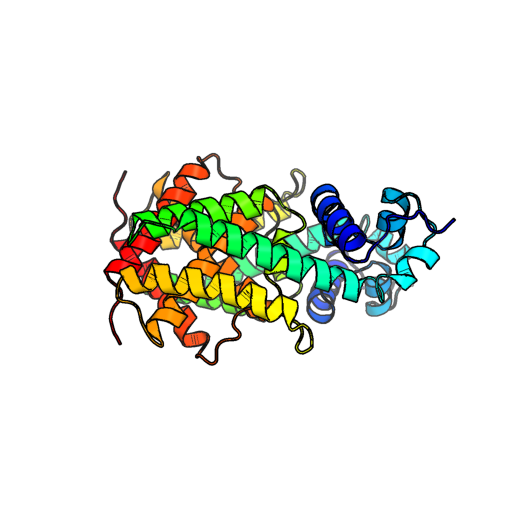 171 ? -5.191 15.281 -4.137 1 97.69 171 SER A CA 1
ATOM 1238 C C . SER A 1 171 ? -3.732 15.016 -3.777 1 97.69 171 SER A C 1
ATOM 1240 O O . SER A 1 171 ? -3.348 15.109 -2.611 1 97.69 171 SER A O 1
ATOM 1242 N N . PHE A 1 172 ? -2.957 14.727 -4.793 1 98.44 172 PHE A N 1
ATOM 1243 C CA . PHE A 1 172 ? -1.547 14.453 -4.547 1 98.44 172 PHE A CA 1
ATOM 1244 C C . PHE A 1 172 ? -0.825 15.711 -4.082 1 98.44 172 PHE A C 1
ATOM 1246 O O . PHE A 1 172 ? -0.028 15.664 -3.143 1 98.44 172 PHE A O 1
ATOM 1253 N N . ARG A 1 173 ? -1.084 16.781 -4.707 1 97.5 173 ARG A N 1
ATOM 1254 C CA . ARG A 1 173 ? -0.482 18.047 -4.309 1 97.5 173 ARG A CA 1
ATOM 1255 C C . ARG A 1 173 ? -0.893 18.438 -2.889 1 97.5 173 ARG A C 1
ATOM 1257 O O . ARG A 1 173 ? -0.079 18.938 -2.117 1 97.5 173 ARG A O 1
ATOM 1264 N N . ARG A 1 174 ? -2.139 18.156 -2.576 1 96.19 174 ARG A N 1
ATOM 1265 C CA . ARG A 1 174 ? -2.611 18.438 -1.224 1 96.19 174 ARG A CA 1
ATOM 1266 C C . ARG A 1 174 ? -1.91 17.547 -0.205 1 96.19 174 ARG A C 1
ATOM 1268 O O . ARG A 1 174 ? -1.571 18 0.892 1 96.19 174 ARG A O 1
ATOM 1275 N N . LEU A 1 175 ? -1.725 16.312 -0.548 1 97.69 175 LEU A N 1
ATOM 1276 C CA . LEU A 1 175 ? -0.979 15.398 0.314 1 97.69 175 LEU A CA 1
ATOM 1277 C C . LEU A 1 175 ? 0.418 15.938 0.597 1 97.69 175 LEU A C 1
ATOM 1279 O O . LEU A 1 175 ? 0.852 15.977 1.751 1 97.69 175 LEU A O 1
ATOM 1283 N N . ILE A 1 176 ? 1.108 16.391 -0.446 1 97.81 176 ILE A N 1
ATOM 1284 C CA . ILE A 1 176 ? 2.467 16.891 -0.29 1 97.81 176 ILE A CA 1
ATOM 1285 C C . ILE A 1 176 ? 2.451 18.156 0.563 1 97.81 176 ILE A C 1
ATOM 1287 O O . ILE A 1 176 ? 3.326 18.359 1.411 1 97.81 176 ILE A O 1
ATOM 1291 N N . SER A 1 177 ? 1.498 19.016 0.349 1 95.25 177 SER A N 1
ATOM 1292 C CA . SER A 1 177 ? 1.361 20.219 1.166 1 95.25 177 SER A CA 1
ATOM 1293 C C . SER A 1 177 ? 1.152 19.859 2.635 1 95.25 177 SER A C 1
ATOM 1295 O O . SER A 1 177 ? 1.69 20.531 3.521 1 95.25 177 SER A O 1
ATOM 1297 N N . THR A 1 178 ? 0.34 18.859 2.859 1 94.62 178 THR A N 1
ATOM 1298 C CA . THR A 1 178 ? 0.119 18.344 4.211 1 94.62 178 THR A CA 1
ATOM 1299 C C . THR A 1 178 ? 1.436 17.922 4.848 1 94.62 178 THR A C 1
ATOM 1301 O O . THR A 1 178 ? 1.73 18.281 5.988 1 94.62 178 THR A O 1
ATOM 1304 N N . LEU A 1 179 ? 2.217 17.172 4.145 1 96.75 179 LEU A N 1
ATOM 1305 C CA . LEU A 1 179 ? 3.504 16.703 4.641 1 96.75 179 LEU A CA 1
ATOM 1306 C C . LEU A 1 179 ? 4.453 17.875 4.891 1 96.75 179 LEU A C 1
ATOM 1308 O O . LEU A 1 179 ? 5.137 17.906 5.918 1 96.75 179 LEU A O 1
ATOM 1312 N N . ASP A 1 180 ? 4.484 18.781 3.938 1 96.06 180 ASP A N 1
ATOM 1313 C CA . ASP A 1 180 ? 5.324 19.969 4.094 1 96.06 180 ASP A CA 1
ATOM 1314 C C . ASP A 1 180 ? 4.98 20.719 5.375 1 96.06 180 ASP A C 1
ATOM 1316 O O . ASP A 1 180 ? 5.867 21.062 6.164 1 96.06 180 ASP A O 1
ATOM 1320 N N . THR A 1 181 ? 3.686 20.984 5.582 1 93 181 THR A N 1
ATOM 1321 C CA . THR A 1 181 ? 3.217 21.688 6.77 1 93 181 THR A CA 1
ATOM 1322 C C . THR A 1 181 ? 3.621 20.953 8.039 1 93 181 THR A C 1
ATOM 1324 O O . THR A 1 181 ? 4.125 21.547 8.984 1 93 181 THR A O 1
ATOM 1327 N N . ALA A 1 182 ? 3.438 19.688 8.031 1 93.06 182 ALA A N 1
ATOM 1328 C CA . ALA A 1 182 ? 3.754 18.875 9.203 1 93.06 182 ALA A CA 1
ATOM 1329 C C . ALA A 1 182 ? 5.25 18.906 9.5 1 93.06 182 ALA A C 1
ATOM 1331 O O . ALA A 1 182 ? 5.656 19.016 10.664 1 93.06 182 ALA A O 1
ATOM 1332 N N . PHE A 1 183 ? 6.07 18.781 8.477 1 95.44 183 PHE A N 1
ATOM 1333 C CA . PHE A 1 183 ? 7.512 18.703 8.672 1 95.44 183 PHE A CA 1
ATOM 1334 C C . PHE A 1 183 ? 8.062 20.047 9.141 1 95.44 183 PHE A C 1
ATOM 1336 O O . PHE A 1 183 ? 9.023 20.094 9.906 1 95.44 183 PHE A O 1
ATOM 1343 N N . ARG A 1 184 ? 7.387 21.141 8.773 1 93.38 184 ARG A N 1
ATOM 1344 C CA . ARG A 1 184 ? 7.793 22.469 9.234 1 93.38 184 ARG A CA 1
ATOM 1345 C C . ARG A 1 184 ? 7.418 22.688 10.695 1 93.38 184 ARG A C 1
ATOM 1347 O O . ARG A 1 184 ? 8.086 23.438 11.406 1 93.38 184 ARG A O 1
ATOM 1354 N N . SER A 1 185 ? 6.375 22.047 11.086 1 90 185 SER A N 1
ATOM 1355 C CA . SER A 1 185 ? 5.844 22.281 12.43 1 90 185 SER A CA 1
ATOM 1356 C C . SER A 1 185 ? 6.066 21.078 13.328 1 90 185 SER A C 1
ATOM 1358 O O . SER A 1 185 ? 5.344 20.891 14.312 1 90 185 SER A O 1
ATOM 1360 N N . TRP A 1 186 ? 6.98 20.297 13 1 88.56 186 TRP A N 1
ATOM 1361 C CA . TRP A 1 186 ? 7.234 19.047 13.711 1 88.56 186 TRP A CA 1
ATOM 1362 C C . TRP A 1 186 ? 7.645 19.312 15.156 1 88.56 186 TRP A C 1
ATOM 1364 O O . TRP A 1 186 ? 8.641 19.984 15.406 1 88.56 186 TRP A O 1
ATOM 1374 N N . PRO A 1 187 ? 6.734 18.891 16.031 1 77.25 187 PRO A N 1
ATOM 1375 C CA . PRO A 1 187 ? 7.148 19.156 17.406 1 77.25 187 PRO A CA 1
ATOM 1376 C C . PRO A 1 187 ? 8.422 18.391 17.797 1 77.25 187 PRO A C 1
ATOM 1378 O O . PRO A 1 187 ? 8.633 17.266 17.344 1 77.25 187 PRO A O 1
ATOM 1381 N N . GLN A 1 188 ? 9.359 19 18.172 1 66.06 188 GLN A N 1
ATOM 1382 C CA . GLN A 1 188 ? 10.602 18.375 18.609 1 66.06 188 GLN A CA 1
ATOM 1383 C C . GLN A 1 188 ? 10.398 17.578 19.891 1 66.06 188 GLN A C 1
ATOM 1385 O O . GLN A 1 188 ? 9.594 17.953 20.75 1 66.06 188 GLN A O 1
ATOM 1390 N N . ALA A 1 189 ? 10.758 16.438 20 1 54.31 189 ALA A N 1
ATOM 1391 C CA . ALA A 1 189 ? 10.719 15.656 21.25 1 54.31 189 ALA A CA 1
ATOM 1392 C C . ALA A 1 189 ? 11.492 16.359 22.359 1 54.31 189 ALA A C 1
ATOM 1394 O O . ALA A 1 189 ? 12.477 17.062 22.094 1 54.31 189 ALA A O 1
ATOM 1395 N N . MET B 1 1 ? -24.578 -37.031 1.678 1 38.84 1 MET B N 1
ATOM 1396 C CA . MET B 1 1 ? -25.578 -36.031 2.029 1 38.84 1 MET B CA 1
ATOM 1397 C C . MET B 1 1 ? -25 -34.625 1.92 1 38.84 1 MET B C 1
ATOM 1399 O O . MET B 1 1 ? -23.844 -34.406 2.258 1 38.84 1 MET B O 1
ATOM 1403 N N . PRO B 1 2 ? -25.344 -33.781 0.921 1 47.34 2 PRO B N 1
ATOM 1404 C CA . PRO B 1 2 ? -24.75 -32.469 0.964 1 47.34 2 PRO B CA 1
ATOM 1405 C C . PRO B 1 2 ? -24.516 -31.953 2.391 1 47.34 2 PRO B C 1
ATOM 1407 O O . PRO B 1 2 ? -25.359 -32.188 3.266 1 47.34 2 PRO B O 1
ATOM 1410 N N . ARG B 1 3 ? -23.344 -32.094 2.898 1 55.16 3 ARG B N 1
ATOM 1411 C CA . ARG B 1 3 ? -23.156 -31.641 4.277 1 55.16 3 ARG B CA 1
ATOM 1412 C C . ARG B 1 3 ? -24.016 -30.422 4.586 1 55.16 3 ARG B C 1
ATOM 1414 O O . ARG B 1 3 ? -23.938 -29.406 3.895 1 55.16 3 ARG B O 1
ATOM 1421 N N . ALA B 1 4 ? -25.203 -30.578 5.086 1 60.03 4 ALA B N 1
ATOM 1422 C CA . ALA B 1 4 ? -26.422 -29.859 5.441 1 60.03 4 ALA B CA 1
ATOM 1423 C C . ALA B 1 4 ? -26.125 -28.422 5.848 1 60.03 4 ALA B C 1
ATOM 1425 O O . ALA B 1 4 ? -26.953 -27.547 5.691 1 60.03 4 ALA B O 1
ATOM 1426 N N . GLY B 1 5 ? -24.828 -27.984 5.797 1 79.94 5 GLY B N 1
ATOM 1427 C CA . GLY B 1 5 ? -24.578 -26.703 6.438 1 79.94 5 GLY B CA 1
ATOM 1428 C C . GLY B 1 5 ? -23.734 -25.766 5.598 1 79.94 5 GLY B C 1
ATOM 1429 O O . GLY B 1 5 ? -23.453 -24.641 6 1 79.94 5 GLY B O 1
ATOM 1430 N N . LEU B 1 6 ? -23.594 -26.266 4.336 1 88.44 6 LEU B N 1
ATOM 1431 C CA . LEU B 1 6 ? -22.734 -25.438 3.506 1 88.44 6 LEU B CA 1
ATOM 1432 C C . LEU B 1 6 ? -23.562 -24.406 2.732 1 88.44 6 LEU B C 1
ATOM 1434 O O . LEU B 1 6 ? -24.5 -24.766 2.031 1 88.44 6 LEU B O 1
ATOM 1438 N N . THR B 1 7 ? -23.344 -23.156 2.998 1 93.88 7 THR B N 1
ATOM 1439 C CA . THR B 1 7 ? -23.953 -22.031 2.305 1 93.88 7 THR B CA 1
ATOM 1440 C C . THR B 1 7 ? -22.859 -21.125 1.718 1 93.88 7 THR B C 1
ATOM 1442 O O . THR B 1 7 ? -21.703 -21.219 2.098 1 93.88 7 THR B O 1
ATOM 1445 N N . PRO B 1 8 ? -23.281 -20.312 0.793 1 95.06 8 PRO B N 1
ATOM 1446 C CA . PRO B 1 8 ? -22.312 -19.359 0.276 1 95.06 8 PRO B CA 1
ATOM 1447 C C . PRO B 1 8 ? -21.656 -18.516 1.379 1 95.06 8 PRO B C 1
ATOM 1449 O O . PRO B 1 8 ? -20.453 -18.281 1.341 1 95.06 8 PRO B O 1
ATOM 1452 N N . ALA B 1 9 ? -22.469 -18.172 2.326 1 95.81 9 ALA B N 1
ATOM 1453 C CA . ALA B 1 9 ? -21.953 -17.359 3.426 1 95.81 9 ALA B CA 1
ATOM 1454 C C . ALA B 1 9 ? -20.891 -18.125 4.223 1 95.81 9 ALA B C 1
ATOM 1456 O O . ALA B 1 9 ? -19.875 -17.547 4.617 1 95.81 9 ALA B O 1
ATOM 1457 N N . VAL B 1 10 ? -21.109 -19.297 4.449 1 96.31 10 VAL B N 1
ATOM 1458 C CA . VAL B 1 10 ? -20.156 -20.125 5.184 1 96.31 10 VAL B CA 1
ATOM 1459 C C . VAL B 1 10 ? -18.875 -20.297 4.375 1 96.31 10 VAL B C 1
ATOM 1461 O O . VAL B 1 10 ? -17.766 -20.188 4.918 1 96.31 10 VAL B O 1
ATOM 1464 N N . VAL B 1 11 ? -19.047 -20.531 3.096 1 97.38 11 VAL B N 1
ATOM 1465 C CA . VAL B 1 11 ? -17.891 -20.688 2.211 1 97.38 11 VAL B CA 1
ATOM 1466 C C . VAL B 1 11 ? -17.047 -19.422 2.236 1 97.38 11 VAL B C 1
ATOM 1468 O O . VAL B 1 11 ? -15.828 -19.5 2.416 1 97.38 11 VAL B O 1
ATOM 1471 N N . VAL B 1 12 ? -17.672 -18.281 2.146 1 97.31 12 VAL B N 1
ATOM 1472 C CA . VAL B 1 12 ? -16.984 -17 2.088 1 97.31 12 VAL B CA 1
ATOM 1473 C C . VAL B 1 12 ? -16.266 -16.734 3.412 1 97.31 12 VAL B C 1
ATOM 1475 O O . VAL B 1 12 ? -15.094 -16.344 3.428 1 97.31 12 VAL B O 1
ATOM 1478 N N . ALA B 1 13 ? -16.922 -17.031 4.5 1 97.94 13 ALA B N 1
ATOM 1479 C CA . ALA B 1 13 ? -16.344 -16.797 5.82 1 97.94 13 ALA B CA 1
ATOM 1480 C C . ALA B 1 13 ? -15.109 -17.688 6.039 1 97.94 13 ALA B C 1
ATOM 1482 O O . ALA B 1 13 ? -14.078 -17.203 6.52 1 97.94 13 ALA B O 1
ATOM 1483 N N . GLU B 1 14 ? -15.203 -18.875 5.664 1 97.94 14 GLU B N 1
ATOM 1484 C CA . GLU B 1 14 ? -14.078 -19.797 5.84 1 97.94 14 GLU B CA 1
ATOM 1485 C C . GLU B 1 14 ? -12.93 -19.453 4.898 1 97.94 14 GLU B C 1
ATOM 1487 O O . GLU B 1 14 ? -11.758 -19.531 5.277 1 97.94 14 GLU B O 1
ATOM 1492 N N . ALA B 1 15 ? -13.297 -19.109 3.734 1 98.38 15 ALA B N 1
ATOM 1493 C CA . ALA B 1 15 ? -12.281 -18.672 2.779 1 98.38 15 ALA B CA 1
ATOM 1494 C C . ALA B 1 15 ? -11.539 -17.438 3.279 1 98.38 15 ALA B C 1
ATOM 1496 O O . ALA B 1 15 ? -10.32 -17.328 3.121 1 98.38 15 ALA B O 1
ATOM 1497 N N . ALA B 1 16 ? -12.273 -16.5 3.863 1 98.56 16 ALA B N 1
ATOM 1498 C CA . ALA B 1 16 ? -11.68 -15.297 4.422 1 98.56 16 ALA B CA 1
ATOM 1499 C C . ALA B 1 16 ? -10.703 -15.633 5.551 1 98.56 16 ALA B C 1
ATOM 1501 O O . ALA B 1 16 ? -9.602 -15.078 5.613 1 98.56 16 ALA B O 1
ATOM 1502 N N . ARG B 1 17 ? -11.109 -16.547 6.379 1 98.44 17 ARG B N 1
ATOM 1503 C CA . ARG B 1 17 ? -10.234 -17 7.457 1 98.44 17 ARG B CA 1
ATOM 1504 C C . ARG B 1 17 ? -8.977 -17.656 6.902 1 98.44 17 ARG B C 1
ATOM 1506 O O . ARG B 1 17 ? -7.871 -17.406 7.387 1 98.44 17 ARG B O 1
ATOM 1513 N N . LEU B 1 18 ? -9.195 -18.453 5.938 1 98.38 18 LEU B N 1
ATOM 1514 C CA . LEU B 1 18 ? -8.07 -19.125 5.305 1 98.38 18 LEU B CA 1
ATOM 1515 C C . LEU B 1 18 ? -7.117 -18.125 4.668 1 98.38 18 LEU B C 1
ATOM 1517 O O . LEU B 1 18 ? -5.895 -18.266 4.762 1 98.38 18 LEU B O 1
ATOM 1521 N N . ALA B 1 19 ? -7.688 -17.125 4.051 1 98 19 ALA B N 1
ATOM 1522 C CA . ALA B 1 19 ? -6.871 -16.062 3.471 1 98 19 ALA B CA 1
ATOM 1523 C C . ALA B 1 19 ? -6.004 -15.391 4.535 1 98 19 ALA B C 1
ATOM 1525 O O . ALA B 1 19 ? -4.855 -15.023 4.27 1 98 19 ALA B O 1
ATOM 1526 N N . ASP B 1 20 ? -6.535 -15.242 5.68 1 98.19 20 ASP B N 1
ATOM 1527 C CA . ASP B 1 20 ? -5.777 -14.656 6.777 1 98.19 20 ASP B CA 1
ATOM 1528 C C . ASP B 1 20 ? -4.641 -15.57 7.219 1 98.19 20 ASP B C 1
ATOM 1530 O O . ASP B 1 20 ? -3.605 -15.102 7.695 1 98.19 20 ASP B O 1
ATOM 1534 N N . GLU B 1 21 ? -4.805 -16.844 7.059 1 97.81 21 GLU B N 1
ATOM 1535 C CA . GLU B 1 21 ? -3.83 -17.844 7.512 1 97.81 21 GLU B CA 1
ATOM 1536 C C . GLU B 1 21 ? -2.717 -18.016 6.484 1 97.81 21 GLU B C 1
ATOM 1538 O O . GLU B 1 21 ? -1.541 -18.109 6.844 1 97.81 21 GLU B O 1
ATOM 1543 N N . VAL B 1 22 ? -3.086 -18.016 5.199 1 95.81 22 VAL B N 1
ATOM 1544 C CA . VAL B 1 22 ? -2.102 -18.469 4.219 1 95.81 22 VAL B CA 1
ATOM 1545 C C . VAL B 1 22 ? -1.772 -17.312 3.262 1 95.81 22 VAL B C 1
ATOM 1547 O O . VAL B 1 22 ? -0.805 -17.391 2.502 1 95.81 22 VAL B O 1
ATOM 1550 N N . GLY B 1 23 ? -2.506 -16.266 3.344 1 95.38 23 GLY B N 1
ATOM 1551 C CA . GLY B 1 23 ? -2.371 -15.188 2.379 1 95.38 23 GLY B CA 1
ATOM 1552 C C . GLY B 1 23 ? -3.416 -15.234 1.28 1 95.38 23 GLY B C 1
ATOM 1553 O O . GLY B 1 23 ? -3.764 -16.312 0.793 1 95.38 23 GLY B O 1
ATOM 1554 N N . LEU B 1 24 ? -3.895 -14.086 0.876 1 94.75 24 LEU B N 1
ATOM 1555 C CA . LEU B 1 24 ? -4.941 -13.977 -0.134 1 94.75 24 LEU B CA 1
ATOM 1556 C C . LEU B 1 24 ? -4.469 -14.547 -1.469 1 94.75 24 LEU B C 1
ATOM 1558 O O . LEU B 1 24 ? -5.234 -15.211 -2.172 1 94.75 24 LEU B O 1
ATOM 1562 N N . ASP B 1 25 ? -3.215 -14.344 -1.82 1 90 25 ASP B N 1
ATOM 1563 C CA . ASP B 1 25 ? -2.666 -14.734 -3.113 1 90 25 ASP B CA 1
ATOM 1564 C C . ASP B 1 25 ? -2.516 -16.25 -3.209 1 90 25 ASP B C 1
ATOM 1566 O O . ASP B 1 25 ? -2.363 -16.797 -4.301 1 90 25 ASP B O 1
ATOM 1570 N N . LYS B 1 26 ? -2.566 -16.922 -2.143 1 93.56 26 LYS B N 1
ATOM 1571 C CA . LYS B 1 26 ? -2.381 -18.375 -2.115 1 93.56 26 LYS B CA 1
ATOM 1572 C C . LYS B 1 26 ? -3.721 -19.094 -2.006 1 93.56 26 LYS B C 1
ATOM 1574 O O . LYS B 1 26 ? -3.77 -20.328 -2.016 1 93.56 26 LYS B O 1
ATOM 1579 N N . LEU B 1 27 ? -4.73 -18.375 -1.91 1 96.38 27 LEU B N 1
ATOM 1580 C CA . LEU B 1 27 ? -6.062 -18.953 -1.791 1 96.38 27 LEU B CA 1
ATOM 1581 C C . LEU B 1 27 ? -6.484 -19.609 -3.098 1 96.38 27 LEU B C 1
ATOM 1583 O O . LEU B 1 27 ? -6.348 -19.031 -4.172 1 96.38 27 LEU B O 1
ATOM 1587 N N . THR B 1 28 ? -6.91 -20.906 -3.012 1 96.38 28 THR B N 1
ATOM 1588 C CA . THR B 1 28 ? -7.504 -21.625 -4.137 1 96.38 28 THR B CA 1
ATOM 1589 C C . THR B 1 28 ? -8.805 -22.297 -3.719 1 96.38 28 THR B C 1
ATOM 1591 O O . THR B 1 28 ? -9.055 -22.5 -2.527 1 96.38 28 THR B O 1
ATOM 1594 N N . LEU B 1 29 ? -9.555 -22.625 -4.75 1 97 29 LEU B N 1
ATOM 1595 C CA . LEU B 1 29 ? -10.789 -23.344 -4.445 1 97 29 LEU B CA 1
ATOM 1596 C C . LEU B 1 29 ? -10.484 -24.719 -3.883 1 97 29 LEU B C 1
ATOM 1598 O O . LEU B 1 29 ? -11.219 -25.219 -3.027 1 97 29 LEU B O 1
ATOM 1602 N N . ALA B 1 30 ? -9.438 -25.297 -4.312 1 96.94 30 ALA B N 1
ATOM 1603 C CA . ALA B 1 30 ? -9.039 -26.609 -3.836 1 96.94 30 ALA B CA 1
ATOM 1604 C C . ALA B 1 30 ? -8.711 -26.578 -2.346 1 96.94 30 ALA B C 1
ATOM 1606 O O . ALA B 1 30 ? -9.148 -27.453 -1.591 1 96.94 30 ALA B O 1
ATOM 1607 N N . VAL B 1 31 ? -7.984 -25.594 -1.906 1 97.06 31 VAL B N 1
ATOM 1608 C CA . VAL B 1 31 ? -7.582 -25.484 -0.507 1 97.06 31 VAL B CA 1
ATOM 1609 C C . VAL B 1 31 ? -8.797 -25.172 0.36 1 97.06 31 VAL B C 1
ATOM 1611 O O . VAL B 1 31 ? -8.906 -25.656 1.488 1 97.06 31 VAL B O 1
ATOM 1614 N N . VAL B 1 32 ? -9.734 -24.391 -0.163 1 98 32 VAL B N 1
ATOM 1615 C CA . VAL B 1 32 ? -10.961 -24.078 0.564 1 98 32 VAL B CA 1
ATOM 1616 C C . VAL B 1 32 ? -11.797 -25.344 0.729 1 98 32 VAL B C 1
ATOM 1618 O O . VAL B 1 32 ? -12.32 -25.609 1.813 1 98 32 VAL B O 1
ATOM 1621 N N . ALA B 1 33 ? -11.914 -26.125 -0.329 1 97.38 33 ALA B N 1
ATOM 1622 C CA . ALA B 1 33 ? -12.648 -27.375 -0.27 1 97.38 33 ALA B CA 1
ATOM 1623 C C . ALA B 1 33 ? -12.055 -28.312 0.779 1 97.38 33 ALA B C 1
ATOM 1625 O O . ALA B 1 33 ? -12.781 -28.906 1.571 1 97.38 33 ALA B O 1
ATOM 1626 N N . GLN B 1 34 ? -10.773 -28.375 0.798 1 97.12 34 GLN B N 1
ATOM 1627 C CA . GLN B 1 34 ? -10.07 -29.203 1.776 1 97.12 34 GLN B CA 1
ATOM 1628 C C . GLN B 1 34 ? -10.375 -28.734 3.201 1 97.12 34 GLN B C 1
ATOM 1630 O O . GLN B 1 34 ? -10.672 -29.562 4.07 1 97.12 34 GLN B O 1
ATOM 1635 N N . ARG B 1 35 ? -10.375 -27.484 3.438 1 96.06 35 ARG B N 1
ATOM 1636 C CA . ARG B 1 35 ? -10.656 -26.906 4.75 1 96.06 35 ARG B CA 1
ATOM 1637 C C . ARG B 1 35 ? -12.078 -27.25 5.203 1 96.06 35 ARG B C 1
ATOM 1639 O O . ARG B 1 35 ?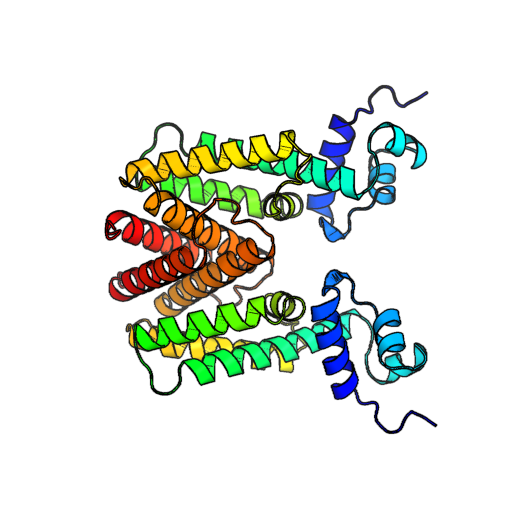 -12.312 -27.516 6.383 1 96.06 35 ARG B O 1
ATOM 1646 N N . LEU B 1 36 ? -12.977 -27.25 4.273 1 96.88 36 LEU B N 1
ATOM 1647 C CA . LEU B 1 36 ? -14.391 -27.438 4.578 1 96.88 36 LEU B CA 1
ATOM 1648 C C . LEU B 1 36 ? -14.742 -28.922 4.586 1 96.88 36 LEU B C 1
ATOM 1650 O O . LEU B 1 36 ? -15.844 -29.297 4.977 1 96.88 36 LEU B O 1
ATOM 1654 N N . GLY B 1 37 ? -13.844 -29.766 4.129 1 96.62 37 GLY B N 1
ATOM 1655 C CA . GLY B 1 37 ? -14.086 -31.203 4.102 1 96.62 37 GLY B CA 1
ATOM 1656 C C . GLY B 1 37 ? -15.086 -31.625 3.037 1 96.62 37 GLY B C 1
ATOM 1657 O O . GLY B 1 37 ? -15.898 -32.531 3.262 1 96.62 37 GLY B O 1
ATOM 1658 N N . VAL B 1 38 ? -15.062 -30.938 1.9 1 96 38 VAL B N 1
ATOM 1659 C CA . VAL B 1 38 ? -15.977 -31.266 0.815 1 96 38 VAL B CA 1
ATOM 1660 C C . VAL B 1 38 ? -15.195 -31.484 -0.478 1 96 38 VAL B C 1
ATOM 1662 O O . VAL B 1 38 ? -14.023 -31.109 -0.568 1 96 38 VAL B O 1
ATOM 1665 N N . ALA B 1 39 ? -15.922 -32.094 -1.438 1 95.25 39 ALA B N 1
ATOM 1666 C CA . ALA B 1 39 ? -15.328 -32.25 -2.766 1 95.25 39 ALA B CA 1
ATOM 1667 C C . ALA B 1 39 ? -15.344 -30.922 -3.525 1 95.25 39 ALA B C 1
ATOM 1669 O O . ALA B 1 39 ? -16.266 -30.125 -3.367 1 95.25 39 ALA B O 1
ATOM 1670 N N . LEU B 1 40 ? -14.359 -30.672 -4.344 1 94.88 40 LEU B N 1
ATOM 1671 C CA . LEU B 1 40 ? -14.211 -29.438 -5.102 1 94.88 40 LEU B CA 1
ATOM 1672 C C . LEU B 1 40 ? -15.469 -29.141 -5.906 1 94.88 40 LEU B C 1
ATOM 1674 O O . LEU B 1 40 ? -15.984 -28.016 -5.875 1 94.88 40 LEU B O 1
ATOM 1678 N N . PRO B 1 41 ? -16.141 -30.062 -6.594 1 93.19 41 PRO B N 1
ATOM 1679 C CA . PRO B 1 41 ? -17.359 -29.766 -7.359 1 93.19 41 PRO B CA 1
ATOM 1680 C C . PRO B 1 41 ? -18.5 -29.25 -6.484 1 93.19 41 PRO B C 1
ATOM 1682 O O . PRO B 1 41 ? -19.344 -28.484 -6.949 1 93.19 41 PRO B O 1
ATOM 1685 N N . SER B 1 42 ? -18.484 -29.625 -5.262 1 92.25 42 SER B N 1
ATOM 1686 C CA . SER B 1 42 ? -19.5 -29.172 -4.32 1 92.25 42 SER B CA 1
ATOM 1687 C C . SER B 1 42 ? -19.422 -27.656 -4.102 1 92.25 42 SER B C 1
ATOM 1689 O O . SER B 1 42 ? -20.438 -27.016 -3.814 1 92.25 42 SER B O 1
ATOM 1691 N N . LEU B 1 43 ? -18.188 -27.047 -4.176 1 94.06 43 LEU B N 1
ATOM 1692 C CA . LEU B 1 43 ? -18 -25.609 -3.951 1 94.06 43 LEU B CA 1
ATOM 1693 C C . LEU B 1 43 ? -18.578 -24.812 -5.109 1 94.06 43 LEU B C 1
ATOM 1695 O O . LEU B 1 43 ? -19.094 -23.703 -4.91 1 94.06 43 LEU B O 1
ATOM 1699 N N . TYR B 1 44 ? -18.609 -25.391 -6.25 1 93 4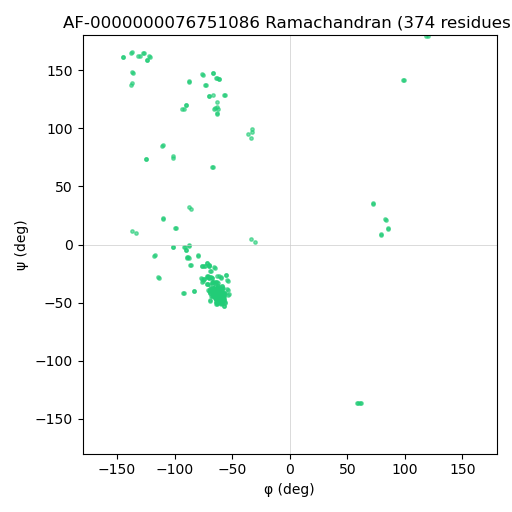4 TYR B N 1
ATOM 1700 C CA . TYR B 1 44 ? -19.047 -24.688 -7.445 1 93 44 TYR B CA 1
ATOM 1701 C C . TYR B 1 44 ? -20.547 -24.406 -7.398 1 93 44 TYR B C 1
ATOM 1703 O O . TYR B 1 44 ? -21.047 -23.547 -8.133 1 93 44 TYR B O 1
ATOM 1711 N N . LYS B 1 45 ? -21.266 -25.062 -6.574 1 92.62 45 LYS B N 1
ATOM 1712 C CA . LYS B 1 45 ? -22.688 -24.812 -6.367 1 92.62 45 LYS B CA 1
ATOM 1713 C C . LYS B 1 45 ? -22.906 -23.531 -5.57 1 92.62 45 LYS B C 1
ATOM 1715 O O . LYS B 1 45 ? -24 -22.953 -5.594 1 92.62 45 LYS B O 1
ATOM 1720 N N . HIS B 1 46 ? -21.844 -23.141 -4.93 1 94.94 46 HIS B N 1
ATOM 1721 C CA . HIS B 1 46 ? -22 -22.031 -3.994 1 94.94 46 HIS B CA 1
ATOM 1722 C C . HIS B 1 46 ? -21.219 -20.797 -4.469 1 94.94 46 HIS B C 1
ATOM 1724 O O . HIS B 1 46 ? -21.547 -19.672 -4.086 1 94.94 46 HIS B O 1
ATOM 1730 N N . VAL B 1 47 ? -20.156 -21.016 -5.203 1 94.56 47 VAL B N 1
ATOM 1731 C CA . VAL B 1 47 ? -19.328 -19.922 -5.691 1 94.56 47 VAL B CA 1
ATOM 1732 C C . VAL B 1 47 ? -18.938 -20.172 -7.145 1 94.56 47 VAL B C 1
ATOM 1734 O O . VAL B 1 47 ? -18.531 -21.281 -7.496 1 94.56 47 VAL B O 1
ATOM 1737 N N . LYS B 1 48 ? -18.969 -19.125 -7.977 1 93 48 LYS B N 1
ATOM 1738 C CA . LYS B 1 48 ? -18.766 -19.234 -9.414 1 93 48 LYS B CA 1
ATOM 1739 C C . LYS B 1 48 ? -17.281 -19.141 -9.773 1 93 48 LYS B C 1
ATOM 1741 O O . LYS B 1 48 ? -16.906 -18.5 -10.758 1 93 48 LYS B O 1
ATOM 1746 N N . GLY B 1 49 ? -16.406 -19.641 -8.883 1 95.06 49 GLY B N 1
ATOM 1747 C CA . GLY B 1 49 ? -14.984 -19.641 -9.172 1 95.06 49 GLY B CA 1
ATOM 1748 C C . GLY B 1 49 ? -14.172 -18.828 -8.188 1 95.06 49 GLY B C 1
ATOM 1749 O O . GLY B 1 49 ? -14.734 -18.219 -7.266 1 95.06 49 GLY B O 1
ATOM 1750 N N . LEU B 1 50 ? -12.906 -18.844 -8.445 1 95.19 50 LEU B N 1
ATOM 1751 C CA . LEU B 1 50 ? -11.984 -18.219 -7.504 1 95.19 50 LEU B CA 1
ATOM 1752 C C . LEU B 1 50 ? -12.148 -16.703 -7.52 1 95.19 50 LEU B C 1
ATOM 1754 O O . LEU B 1 50 ? -12.125 -16.047 -6.469 1 95.19 50 LEU B O 1
ATOM 1758 N N . ASP B 1 51 ? -12.297 -16.125 -8.672 1 92.31 51 ASP B N 1
ATOM 1759 C CA . ASP B 1 51 ? -12.438 -14.68 -8.781 1 92.31 51 ASP B CA 1
ATOM 1760 C C . ASP B 1 51 ? -13.695 -14.195 -8.07 1 92.31 51 ASP B C 1
ATOM 1762 O O . ASP B 1 51 ? -13.672 -13.172 -7.375 1 92.31 51 ASP B O 1
ATOM 1766 N N . ALA B 1 52 ? -14.734 -14.922 -8.289 1 93.38 52 ALA B N 1
ATOM 1767 C CA . ALA B 1 52 ? -15.977 -14.586 -7.59 1 93.38 52 ALA B CA 1
ATOM 1768 C C . ALA B 1 52 ? -15.797 -14.703 -6.078 1 93.38 52 ALA B C 1
ATOM 1770 O O . ALA B 1 52 ? -16.281 -13.852 -5.324 1 93.38 52 ALA B O 1
ATOM 1771 N N . LEU B 1 53 ? -15.156 -15.766 -5.629 1 95.56 53 LEU B N 1
ATOM 1772 C CA . LEU B 1 53 ? -14.898 -15.953 -4.207 1 95.56 53 LEU B CA 1
ATOM 1773 C C . LEU B 1 53 ? -14.086 -14.797 -3.643 1 95.56 53 LEU B C 1
ATOM 1775 O O . LEU B 1 53 ? -14.398 -14.266 -2.576 1 95.56 53 LEU B O 1
ATOM 1779 N N . ARG B 1 54 ? -13.062 -14.344 -4.309 1 94.94 54 ARG B N 1
ATOM 1780 C CA . ARG B 1 54 ? -12.25 -13.211 -3.881 1 94.94 54 ARG B CA 1
ATOM 1781 C C . ARG B 1 54 ? -13.078 -11.938 -3.793 1 94.94 54 ARG B C 1
ATOM 1783 O O . ARG B 1 54 ? -12.883 -11.117 -2.893 1 94.94 54 ARG B O 1
ATOM 1790 N N . GLY B 1 55 ? -13.945 -11.773 -4.719 1 94 55 GLY B N 1
ATOM 1791 C CA . GLY B 1 55 ? -14.867 -10.656 -4.648 1 94 55 GLY B CA 1
ATOM 1792 C C . GLY B 1 55 ? -15.742 -10.672 -3.404 1 94 55 GLY B C 1
ATOM 1793 O O . GLY B 1 55 ? -15.93 -9.641 -2.756 1 94 55 GLY B O 1
ATOM 1794 N N . HIS B 1 56 ? -16.234 -11.836 -3.123 1 95.12 56 HIS B N 1
ATOM 1795 C CA . HIS B 1 56 ? -17.062 -11.977 -1.933 1 95.12 56 HIS B CA 1
ATOM 1796 C C . HIS B 1 56 ? -16.25 -11.711 -0.666 1 95.12 56 HIS B C 1
ATOM 1798 O O . HIS B 1 56 ? -16.766 -11.102 0.28 1 95.12 56 HIS B O 1
ATOM 1804 N N . ILE B 1 57 ? -15.078 -12.141 -0.64 1 96.94 57 ILE B N 1
ATOM 1805 C CA . ILE B 1 57 ? -14.203 -11.875 0.493 1 96.94 57 ILE B CA 1
ATOM 1806 C C . ILE B 1 57 ? -13.961 -10.367 0.614 1 96.94 57 ILE B C 1
ATOM 1808 O O . ILE B 1 57 ? -13.984 -9.82 1.718 1 96.94 57 ILE B O 1
ATOM 1812 N N . ALA B 1 58 ? -13.766 -9.734 -0.497 1 96.56 58 ALA B N 1
ATOM 1813 C CA . ALA B 1 58 ? -13.555 -8.289 -0.508 1 96.56 58 ALA B CA 1
ATOM 1814 C C . ALA B 1 58 ? -14.758 -7.559 0.079 1 96.56 58 ALA B C 1
ATOM 1816 O O . ALA B 1 58 ? -14.602 -6.652 0.901 1 96.56 58 ALA B O 1
ATOM 1817 N N . ALA B 1 59 ? -15.914 -7.973 -0.333 1 96.5 59 ALA B N 1
ATOM 1818 C CA . ALA B 1 59 ? -17.141 -7.367 0.188 1 96.5 59 ALA B CA 1
ATOM 1819 C C . ALA B 1 59 ? -17.266 -7.59 1.692 1 96.5 59 ALA B C 1
ATOM 1821 O O . ALA B 1 59 ? -17.594 -6.664 2.439 1 96.5 59 ALA B O 1
ATOM 1822 N N . LEU B 1 60 ? -17.016 -8.758 2.096 1 97.44 60 LEU B N 1
ATOM 1823 C CA . LEU B 1 60 ? -17.062 -9.086 3.516 1 97.44 60 LEU B CA 1
ATOM 1824 C C . LEU B 1 60 ? -16.062 -8.234 4.301 1 97.44 60 LEU B C 1
ATOM 1826 O O . LEU B 1 60 ? -16.438 -7.621 5.305 1 97.44 60 LEU B O 1
ATOM 1830 N N . ALA B 1 61 ? -14.852 -8.195 3.848 1 98.19 61 ALA B N 1
ATOM 1831 C CA . ALA B 1 61 ? -13.781 -7.469 4.52 1 98.19 61 ALA B CA 1
ATOM 1832 C C . ALA B 1 61 ? -14.078 -5.973 4.566 1 98.19 61 ALA B C 1
ATOM 1834 O O . ALA B 1 61 ? -13.844 -5.316 5.586 1 98.19 61 ALA B O 1
ATOM 1835 N N . ALA B 1 62 ? -14.555 -5.438 3.484 1 97.5 62 ALA B N 1
ATOM 1836 C CA . ALA B 1 62 ? -14.938 -4.027 3.447 1 97.5 62 ALA B CA 1
ATOM 1837 C C . ALA B 1 62 ? -16 -3.725 4.492 1 97.5 62 ALA B C 1
ATOM 1839 O O . ALA B 1 62 ? -15.953 -2.693 5.164 1 97.5 62 ALA B O 1
ATOM 1840 N N . GLY B 1 63 ? -16.969 -4.598 4.547 1 98 63 GLY B N 1
ATOM 1841 C CA . GLY B 1 63 ? -18 -4.438 5.555 1 98 63 GLY B CA 1
ATOM 1842 C C . GLY B 1 63 ? -17.453 -4.488 6.973 1 98 63 GLY B C 1
ATOM 1843 O O . GLY B 1 63 ? -17.844 -3.678 7.816 1 98 63 GLY B O 1
ATOM 1844 N N . GLU B 1 64 ? -16.609 -5.426 7.254 1 98.62 64 GLU B N 1
ATOM 1845 C CA . GLU B 1 64 ? -15.992 -5.547 8.57 1 98.62 64 GLU B CA 1
ATOM 1846 C C . GLU B 1 64 ? -15.18 -4.301 8.914 1 98.62 64 GLU B C 1
ATOM 1848 O O . GLU B 1 64 ? -15.242 -3.807 10.047 1 98.62 64 GLU B O 1
ATOM 1853 N N . LEU B 1 65 ? -14.422 -3.805 7.98 1 98.38 65 LEU B N 1
ATOM 1854 C CA . LEU B 1 65 ? -13.641 -2.59 8.188 1 98.38 65 LEU B CA 1
ATOM 1855 C C . LEU B 1 65 ? -14.555 -1.398 8.461 1 98.38 65 LEU B C 1
ATOM 1857 O O . LEU B 1 65 ? -14.305 -0.61 9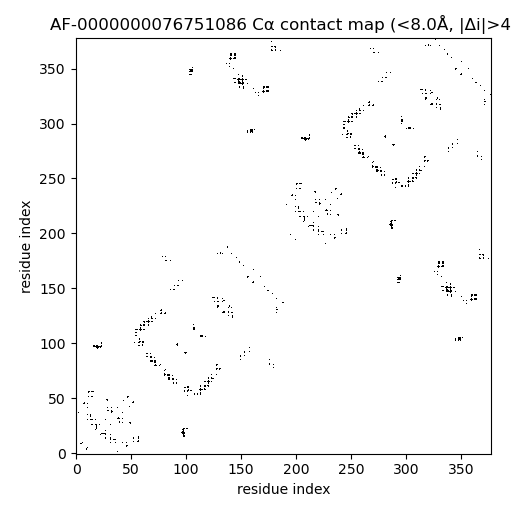.375 1 98.38 65 LEU B O 1
ATOM 1861 N N . ALA B 1 66 ? -15.609 -1.31 7.66 1 98.25 66 ALA B N 1
ATOM 1862 C CA . ALA B 1 66 ? -16.578 -0.239 7.867 1 98.25 66 ALA B CA 1
ATOM 1863 C C . ALA B 1 66 ? -17.156 -0.281 9.281 1 98.25 66 ALA B C 1
ATOM 1865 O O . ALA B 1 66 ? -17.25 0.752 9.945 1 98.25 66 ALA B O 1
ATOM 1866 N N . ASP B 1 67 ? -17.5 -1.474 9.719 1 98.62 67 ASP B N 1
ATOM 1867 C CA . ASP B 1 67 ? -18.031 -1.639 11.062 1 98.62 67 ASP B CA 1
ATOM 1868 C C . ASP B 1 67 ? -17.016 -1.224 12.125 1 98.62 67 ASP B C 1
ATOM 1870 O O . ASP B 1 67 ? -17.359 -0.522 13.078 1 98.62 67 ASP B O 1
ATOM 1874 N N . ALA B 1 68 ? -15.789 -1.604 11.961 1 98.75 68 ALA B N 1
ATOM 1875 C CA . ALA B 1 68 ? -14.734 -1.273 12.906 1 98.75 68 ALA B CA 1
ATOM 1876 C C . ALA B 1 68 ? -14.531 0.237 12.992 1 98.75 68 ALA B C 1
ATOM 1878 O O . ALA B 1 68 ? -14.391 0.788 14.086 1 98.75 68 ALA B O 1
ATOM 1879 N N . LEU B 1 69 ? -14.492 0.907 11.852 1 98.69 69 LEU B N 1
ATOM 1880 C CA . LEU B 1 69 ? -14.281 2.352 11.82 1 98.69 69 LEU B CA 1
ATOM 1881 C C . LEU B 1 69 ? -15.453 3.082 12.477 1 98.69 69 LEU B C 1
ATOM 1883 O O . LEU B 1 69 ? -15.242 3.998 13.273 1 98.69 69 LEU B O 1
ATOM 1887 N N . SER B 1 70 ? -16.688 2.646 12.109 1 98.25 70 SER B N 1
ATOM 1888 C CA . SER B 1 70 ? -17.875 3.291 12.656 1 98.25 70 SER B CA 1
ATOM 1889 C C . SER B 1 70 ? -17.953 3.125 14.164 1 98.25 70 SER B C 1
ATOM 1891 O O . SER B 1 70 ? -18.219 4.09 14.891 1 98.25 70 SER B O 1
ATOM 1893 N N . GLU B 1 71 ? -17.734 1.934 14.633 1 98.62 71 GLU B N 1
ATOM 1894 C CA . GLU B 1 71 ? -17.781 1.664 16.062 1 98.62 71 GLU B CA 1
ATOM 1895 C C . GLU B 1 71 ? -16.75 2.506 16.812 1 98.62 71 GLU B C 1
ATOM 1897 O O . GLU B 1 71 ? -17.031 3.041 17.891 1 98.62 71 GLU B O 1
ATOM 1902 N N . ALA B 1 72 ? -15.562 2.641 16.266 1 98.69 72 ALA B N 1
ATOM 1903 C CA . ALA B 1 72 ? -14.477 3.377 16.906 1 98.69 72 ALA B CA 1
ATOM 1904 C C . ALA B 1 72 ? -14.789 4.867 16.984 1 98.69 72 ALA B C 1
ATOM 1906 O O . ALA B 1 72 ? -14.375 5.547 17.922 1 98.69 72 ALA B O 1
ATOM 1907 N N . ALA B 1 73 ? -15.516 5.383 15.977 1 97.88 73 ALA B N 1
ATOM 1908 C CA . ALA B 1 73 ? -15.734 6.82 15.852 1 97.88 73 ALA B CA 1
ATOM 1909 C C . ALA B 1 73 ? -16.953 7.262 16.672 1 97.88 73 ALA B C 1
ATOM 1911 O O . ALA B 1 73 ? -17.141 8.453 16.906 1 97.88 73 ALA B O 1
ATOM 1912 N N . VAL B 1 74 ? -17.812 6.348 17.062 1 97.12 74 VAL B N 1
ATOM 1913 C CA . VAL B 1 74 ? -19.062 6.66 17.734 1 97.12 74 VAL B CA 1
ATOM 1914 C C . VAL B 1 74 ? -18.781 7.48 19 1 97.12 74 VAL B C 1
ATOM 1916 O O . VAL B 1 74 ? -17.922 7.125 19.797 1 97.12 74 VAL B O 1
ATOM 1919 N N . GLY B 1 75 ? -19.469 8.602 19.125 1 97.06 75 GLY B N 1
ATOM 1920 C CA . GLY B 1 75 ? -19.406 9.422 20.328 1 97.06 75 GLY B CA 1
ATOM 1921 C C . GLY B 1 75 ? -18.172 10.289 20.391 1 97.06 75 GLY B C 1
ATOM 1922 O O . GLY B 1 75 ? -17.875 10.891 21.438 1 97.06 75 GLY B O 1
ATOM 1923 N N . ARG B 1 76 ? -17.391 10.359 19.328 1 97.62 76 ARG B N 1
ATOM 1924 C CA . ARG B 1 76 ? -16.156 11.133 19.312 1 97.62 76 ARG B CA 1
ATOM 1925 C C . ARG B 1 76 ? -16.156 12.156 18.172 1 97.62 76 ARG B C 1
ATOM 1927 O O . ARG B 1 76 ? -16.984 12.062 17.266 1 97.62 76 ARG B O 1
ATOM 1934 N N . SER B 1 77 ? -15.336 13.164 18.328 1 95.94 77 SER B N 1
ATOM 1935 C CA . SER B 1 77 ? -15.18 14.172 17.281 1 95.94 77 SER B CA 1
ATOM 1936 C C . SER B 1 77 ? -13.742 14.68 17.203 1 95.94 77 SER B C 1
ATOM 1938 O O . SER B 1 77 ? -12.953 14.445 18.125 1 95.94 77 SER B O 1
ATOM 1940 N N . GLY B 1 78 ? -13.414 15.289 16.078 1 94.25 78 GLY B N 1
ATOM 1941 C CA . GLY B 1 78 ? -12.102 15.906 15.945 1 94.25 78 GLY B CA 1
ATOM 1942 C C . GLY B 1 78 ? -10.961 14.922 16.125 1 94.25 78 GLY B C 1
ATOM 1943 O O . GLY B 1 78 ? -10.969 13.836 15.547 1 94.25 78 GLY B O 1
ATOM 1944 N N . PRO B 1 79 ? -9.906 15.344 16.891 1 96.06 79 PRO B N 1
ATOM 1945 C CA . PRO B 1 79 ? -8.703 14.523 17.047 1 96.06 79 PRO B CA 1
ATOM 1946 C C . PRO B 1 79 ? -8.984 13.188 17.734 1 96.06 79 PRO B C 1
ATOM 1948 O O . PRO B 1 79 ? -8.336 12.188 17.438 1 96.06 79 PRO B O 1
ATOM 1951 N N . ASP B 1 80 ? -9.945 13.195 18.625 1 97.69 80 ASP B N 1
ATOM 1952 C CA . ASP B 1 80 ? -10.273 11.945 19.312 1 97.69 80 ASP B CA 1
ATOM 1953 C C . ASP B 1 80 ? -10.867 10.93 18.344 1 97.69 80 ASP B C 1
ATOM 1955 O O . ASP B 1 80 ? -10.531 9.742 18.406 1 97.69 80 ASP B O 1
ATOM 1959 N N . ALA B 1 81 ? -11.766 11.383 17.453 1 98.56 81 ALA B N 1
ATOM 1960 C CA . ALA B 1 81 ? -12.359 10.508 16.453 1 98.56 81 ALA B CA 1
ATOM 1961 C C . ALA B 1 81 ? -11.305 10.016 15.461 1 98.56 81 ALA B C 1
ATOM 1963 O O . ALA B 1 81 ? -11.289 8.844 15.086 1 98.56 81 ALA B O 1
ATOM 1964 N N . LEU B 1 82 ? -10.422 10.938 15.047 1 98.5 82 LEU B N 1
ATOM 1965 C CA . LEU B 1 82 ? -9.359 10.602 14.109 1 98.5 82 LEU B CA 1
ATOM 1966 C C . LEU B 1 82 ? -8.453 9.516 14.68 1 98.5 82 LEU B C 1
ATOM 1968 O O . LEU B 1 82 ? -8.188 8.508 14.016 1 98.5 82 LEU B O 1
ATOM 1972 N N . LEU B 1 83 ? -8.047 9.695 15.922 1 98.5 83 LEU B N 1
ATOM 1973 C CA . LEU B 1 83 ? -7.156 8.742 16.562 1 98.5 83 LEU B CA 1
ATOM 1974 C C . LEU B 1 83 ? -7.836 7.391 16.734 1 98.5 83 LEU B C 1
ATOM 1976 O O . LEU B 1 83 ? -7.246 6.352 16.406 1 98.5 83 LEU B O 1
ATOM 1980 N N . ALA B 1 84 ? -9.055 7.379 17.188 1 98.75 84 ALA B N 1
ATOM 1981 C CA . ALA B 1 84 ? -9.789 6.137 17.422 1 98.75 84 ALA B CA 1
ATOM 1982 C C . ALA B 1 84 ? -9.992 5.379 16.109 1 98.75 84 ALA B C 1
ATOM 1984 O O . ALA B 1 84 ? -9.82 4.16 16.062 1 98.75 84 ALA B O 1
ATOM 1985 N N . MET B 1 85 ? -10.367 6.082 15.109 1 98.69 85 MET B N 1
ATOM 1986 C CA . MET B 1 85 ? -10.594 5.484 13.797 1 98.69 85 MET B CA 1
ATOM 1987 C C . MET B 1 85 ? -9.289 4.941 13.219 1 98.69 85 MET B C 1
ATOM 1989 O O . MET B 1 85 ? -9.258 3.834 12.672 1 98.69 85 MET B O 1
ATOM 1993 N N . ALA B 1 86 ? -8.211 5.707 13.32 1 98.88 86 ALA B N 1
ATOM 1994 C CA . ALA B 1 86 ? -6.91 5.273 12.82 1 98.88 86 ALA B CA 1
ATOM 1995 C C . ALA B 1 86 ? -6.43 4.016 13.547 1 98.88 86 ALA B C 1
ATOM 1997 O O . ALA B 1 86 ? -5.902 3.094 12.922 1 98.88 86 ALA B O 1
ATOM 1998 N N . ASP B 1 87 ? -6.641 3.943 14.852 1 98.81 87 ASP B N 1
ATOM 1999 C CA . ASP B 1 87 ? -6.281 2.766 15.633 1 98.81 87 ASP B CA 1
ATOM 2000 C C . ASP B 1 87 ? -7.078 1.543 15.188 1 98.81 87 ASP B C 1
ATOM 2002 O O . ASP B 1 87 ? -6.523 0.453 15.039 1 98.81 87 ASP B O 1
ATOM 2006 N N . ALA B 1 88 ? -8.32 1.73 14.977 1 98.88 88 ALA B N 1
ATOM 2007 C CA . ALA B 1 88 ? -9.18 0.636 14.531 1 98.88 88 ALA B CA 1
ATOM 2008 C C . ALA B 1 88 ? -8.758 0.146 13.148 1 98.88 88 ALA B C 1
ATOM 2010 O O . ALA B 1 88 ? -8.766 -1.058 12.875 1 98.88 88 ALA B O 1
ATOM 2011 N N . TYR B 1 89 ? -8.453 1.088 12.289 1 98.81 89 TYR B N 1
ATOM 2012 C CA . TYR B 1 89 ? -7.977 0.779 10.945 1 98.81 89 TYR B CA 1
ATOM 2013 C C . TYR B 1 89 ? -6.73 -0.095 11 1 98.81 89 TYR B C 1
ATOM 2015 O O . TYR B 1 89 ? -6.688 -1.165 10.383 1 98.81 89 TYR B O 1
ATOM 2023 N N . ARG B 1 90 ? -5.734 0.344 11.75 1 98.88 90 ARG B N 1
ATOM 2024 C CA . ARG B 1 90 ? -4.473 -0.378 11.875 1 98.88 90 ARG B CA 1
ATOM 2025 C C . ARG B 1 90 ? -4.684 -1.738 12.531 1 98.88 90 ARG B C 1
ATOM 2027 O O . ARG B 1 90 ? -4.133 -2.744 12.07 1 98.88 90 ARG B O 1
ATOM 2034 N N . GLU B 1 91 ? -5.477 -1.799 13.539 1 98.75 91 GLU B N 1
ATOM 2035 C CA . GLU B 1 91 ? -5.766 -3.059 14.211 1 98.75 91 GLU B CA 1
ATOM 2036 C C . GLU B 1 91 ? -6.402 -4.066 13.258 1 98.75 91 GLU B C 1
ATOM 2038 O O . GLU B 1 91 ? -6.02 -5.238 13.234 1 98.75 91 GLU B O 1
ATOM 2043 N N . TYR B 1 92 ? -7.375 -3.607 12.523 1 98.75 92 TYR B N 1
ATOM 2044 C CA . TYR B 1 92 ? -8.023 -4.504 11.578 1 98.75 92 TYR B CA 1
ATOM 2045 C C . TYR B 1 92 ? -7.023 -5.051 10.57 1 98.75 92 TYR B C 1
ATOM 2047 O O . TYR B 1 92 ? -6.996 -6.25 10.297 1 98.75 92 TYR B O 1
ATOM 2055 N N . ALA B 1 93 ? -6.277 -4.141 9.961 1 98.5 93 ALA B N 1
ATOM 2056 C CA . ALA B 1 93 ? -5.309 -4.52 8.93 1 98.5 93 ALA B CA 1
ATOM 2057 C C . ALA B 1 93 ? -4.316 -5.547 9.469 1 98.5 93 ALA B C 1
ATOM 2059 O O . ALA B 1 93 ? -3.998 -6.527 8.789 1 98.5 93 ALA B O 1
ATOM 2060 N N . LEU B 1 94 ? -3.809 -5.398 10.711 1 97.81 94 LEU B N 1
ATOM 2061 C CA . LEU B 1 94 ? -2.801 -6.281 11.289 1 97.81 94 LEU B CA 1
ATOM 2062 C C . LEU B 1 94 ? -3.418 -7.613 11.703 1 97.81 94 LEU B C 1
ATOM 2064 O O . LEU B 1 94 ? -2.768 -8.656 11.617 1 97.81 94 LEU B O 1
ATOM 2068 N N . THR B 1 95 ? -4.684 -7.594 12.109 1 98.12 95 THR B N 1
ATOM 2069 C CA . THR B 1 95 ? -5.383 -8.797 12.562 1 98.12 95 THR B CA 1
ATOM 2070 C C . THR B 1 95 ? -5.797 -9.656 11.375 1 98.12 95 THR B C 1
ATOM 2072 O O . THR B 1 95 ? -5.91 -10.883 11.5 1 98.12 95 THR B O 1
ATOM 2075 N N . HIS B 1 96 ? -6.035 -9.062 10.258 1 98.38 96 HIS B N 1
ATOM 2076 C CA . HIS B 1 96 ? -6.555 -9.766 9.094 1 98.38 96 HIS B CA 1
ATOM 2077 C C . HIS B 1 96 ? -5.66 -9.555 7.879 1 98.38 96 HIS B C 1
ATOM 2079 O O . HIS B 1 96 ? -6.078 -8.938 6.895 1 98.38 96 HIS B O 1
ATOM 2085 N N . PRO B 1 97 ? -4.543 -10.188 7.887 1 97.12 97 PRO B N 1
ATOM 2086 C CA . PRO B 1 97 ? -3.537 -9.93 6.852 1 97.12 97 PRO B CA 1
ATOM 2087 C C . PRO B 1 97 ? -3.953 -10.453 5.48 1 97.12 97 PRO B C 1
ATOM 2089 O O . PRO B 1 97 ? -3.35 -10.094 4.469 1 97.12 97 PRO B O 1
ATOM 2092 N N . GLY B 1 98 ? -4.902 -11.344 5.422 1 96.94 98 GLY B N 1
ATOM 2093 C CA . GLY B 1 98 ? -5.449 -11.797 4.152 1 96.94 98 GLY B CA 1
ATOM 2094 C C . GLY B 1 98 ? -6.66 -11.008 3.707 1 96.94 98 GLY B C 1
ATOM 2095 O O . GLY B 1 98 ? -6.77 -10.633 2.539 1 96.94 98 GLY B O 1
ATOM 2096 N N . ARG B 1 99 ? -7.551 -10.703 4.617 1 97.88 99 ARG B N 1
ATOM 2097 C CA . ARG B 1 99 ? -8.773 -9.961 4.34 1 97.88 99 ARG B CA 1
ATOM 2098 C C . ARG B 1 99 ? -8.477 -8.508 3.99 1 97.88 99 ARG B C 1
ATOM 2100 O O . ARG B 1 99 ? -9.055 -7.961 3.049 1 97.88 99 ARG B O 1
ATOM 2107 N N . TYR B 1 100 ? -7.562 -7.871 4.637 1 97.81 100 TYR B N 1
ATOM 2108 C CA . TYR B 1 100 ? -7.367 -6.434 4.5 1 97.81 100 TYR B CA 1
ATOM 2109 C C . TYR B 1 100 ? -6.945 -6.07 3.08 1 97.81 100 TYR B C 1
ATOM 2111 O O . TYR B 1 100 ? -7.527 -5.172 2.467 1 97.81 100 TYR B O 1
ATOM 2119 N N . PRO B 1 101 ? -5.953 -6.758 2.57 1 94.88 101 PRO B N 1
ATOM 2120 C CA . PRO B 1 101 ? -5.582 -6.41 1.195 1 94.88 101 PRO B CA 1
ATOM 2121 C C . PRO B 1 101 ? -6.762 -6.492 0.228 1 94.88 101 PRO B C 1
ATOM 2123 O O . PRO B 1 101 ? -6.809 -5.75 -0.756 1 94.88 101 PRO B O 1
ATOM 2126 N N . ALA B 1 102 ? -7.719 -7.27 0.507 1 94.12 102 ALA B N 1
ATOM 2127 C CA . ALA B 1 102 ? -8.891 -7.406 -0.354 1 94.12 102 ALA B CA 1
ATOM 2128 C C . ALA B 1 102 ? -9.734 -6.133 -0.336 1 94.12 102 ALA B C 1
ATOM 2130 O O . ALA B 1 102 ? -10.5 -5.871 -1.271 1 94.12 102 ALA B O 1
ATOM 2131 N N . THR B 1 103 ? -9.602 -5.344 0.719 1 94.56 103 THR B N 1
ATOM 2132 C CA . THR B 1 103 ? -10.422 -4.145 0.878 1 94.56 103 THR B CA 1
ATOM 2133 C C . THR B 1 103 ? -9.93 -3.029 -0.04 1 94.56 103 THR B C 1
ATOM 2135 O O . THR B 1 103 ? -10.641 -2.049 -0.268 1 94.56 103 THR B O 1
ATOM 2138 N N . THR B 1 104 ? -8.719 -3.102 -0.529 1 88.81 104 THR B N 1
ATOM 2139 C CA . THR B 1 104 ? -8.078 -1.97 -1.188 1 88.81 104 THR B CA 1
ATOM 2140 C C . THR B 1 104 ? -8.367 -1.981 -2.686 1 88.81 104 THR B C 1
ATOM 2142 O O . THR B 1 104 ? -8.031 -1.029 -3.395 1 88.81 104 THR B O 1
ATOM 2145 N N . ARG B 1 105 ? -9.023 -3.004 -3.125 1 82.31 105 ARG B N 1
ATOM 2146 C CA . ARG B 1 105 ? -9.422 -3.078 -4.527 1 82.31 105 ARG B CA 1
ATOM 2147 C C . ARG B 1 105 ? -10.773 -2.408 -4.746 1 82.31 105 ARG B C 1
ATOM 2149 O O . ARG B 1 105 ? -11.68 -2.549 -3.924 1 82.31 105 ARG B O 1
ATOM 2156 N N . ALA B 1 106 ? -10.812 -1.746 -5.824 1 85.88 106 ALA B N 1
ATOM 2157 C CA . ALA B 1 106 ? -12.102 -1.157 -6.184 1 85.88 106 ALA B CA 1
ATOM 2158 C C . ALA B 1 106 ? -13.148 -2.24 -6.43 1 85.88 106 ALA B C 1
ATOM 2160 O O . ALA B 1 106 ? -12.844 -3.293 -6.992 1 85.88 106 ALA B O 1
ATOM 2161 N N . PRO B 1 107 ? -14.328 -1.922 -6.02 1 88.12 107 PRO B N 1
ATOM 2162 C CA . PRO B 1 107 ? -15.398 -2.867 -6.34 1 88.12 107 PRO B CA 1
ATOM 2163 C C . PRO B 1 107 ? -15.594 -3.053 -7.84 1 88.12 107 PRO B C 1
ATOM 2165 O O . PRO B 1 107 ? -15.469 -2.094 -8.609 1 88.12 107 PRO B O 1
ATOM 2168 N N . GLN B 1 108 ? -15.883 -4.32 -8.125 1 83.62 108 GLN B N 1
ATOM 2169 C CA . GLN B 1 108 ? -16.312 -4.555 -9.5 1 83.62 108 GLN B CA 1
ATOM 2170 C C . GLN B 1 108 ? -17.656 -3.893 -9.781 1 83.62 108 GLN B C 1
ATOM 2172 O O . GLN B 1 108 ? -18.484 -3.752 -8.883 1 83.62 108 GLN B O 1
ATOM 2177 N N . PRO B 1 109 ? -17.844 -3.455 -11.023 1 84 109 PRO B N 1
ATOM 2178 C CA . PRO B 1 109 ? -19.062 -2.742 -11.367 1 84 109 PRO B CA 1
ATOM 2179 C C . PRO B 1 109 ? -20.328 -3.529 -11 1 84 109 PRO B C 1
ATOM 2181 O O . PRO B 1 109 ? -21.344 -2.939 -10.625 1 84 109 PRO B O 1
ATOM 2184 N N . ASP B 1 110 ? -20.281 -4.828 -11.031 1 85.31 110 ASP B N 1
ATOM 2185 C CA . ASP B 1 110 ? -21.484 -5.637 -10.812 1 85.31 110 ASP B CA 1
ATOM 2186 C C . ASP B 1 110 ? -21.531 -6.16 -9.383 1 85.31 110 ASP B C 1
ATOM 2188 O O . ASP B 1 110 ? -22.406 -6.965 -9.039 1 85.31 110 ASP B O 1
ATOM 2192 N N . ASP B 1 111 ? -20.719 -5.586 -8.586 1 89.88 111 ASP B N 1
ATOM 2193 C CA . ASP B 1 111 ? -20.688 -6.047 -7.199 1 89.88 111 ASP B CA 1
ATOM 2194 C C . ASP B 1 111 ? -21.266 -4.984 -6.258 1 89.88 111 ASP B C 1
ATOM 2196 O O . ASP B 1 111 ? -20.516 -4.273 -5.586 1 89.88 111 ASP B O 1
ATOM 2200 N N . ALA B 1 112 ? -22.531 -4.992 -6.121 1 92.25 112 ALA B N 1
ATOM 2201 C CA . ALA B 1 112 ? -23.25 -3.975 -5.359 1 92.25 112 ALA B CA 1
ATOM 2202 C C . ALA B 1 112 ? -22.953 -4.098 -3.867 1 92.25 112 ALA B C 1
ATOM 2204 O O . ALA B 1 112 ? -22.875 -3.09 -3.158 1 92.25 112 ALA B O 1
ATOM 2205 N N . ALA B 1 113 ? -22.859 -5.309 -3.479 1 91.25 113 ALA B N 1
ATOM 2206 C CA . ALA B 1 113 ? -22.594 -5.527 -2.059 1 91.25 113 ALA B CA 1
ATOM 2207 C C . ALA B 1 113 ? -21.234 -4.934 -1.658 1 91.25 113 ALA B C 1
ATOM 2209 O O . ALA B 1 113 ? -21.125 -4.262 -0.629 1 91.25 113 ALA B O 1
ATOM 2210 N N . HIS B 1 114 ? -20.25 -5.164 -2.434 1 93.44 114 HIS B N 1
ATOM 2211 C CA . HIS B 1 114 ? -18.938 -4.602 -2.186 1 93.44 114 HIS B CA 1
ATOM 2212 C C . HIS B 1 114 ? -18.969 -3.078 -2.236 1 93.44 114 HIS B C 1
ATOM 2214 O O . HIS B 1 114 ? -18.375 -2.412 -1.378 1 93.44 114 HIS B O 1
ATOM 2220 N N . ALA B 1 115 ? -19.656 -2.545 -3.184 1 94.31 115 ALA B N 1
ATOM 2221 C CA . ALA B 1 115 ? -19.766 -1.096 -3.334 1 94.31 115 ALA B CA 1
ATOM 2222 C C . ALA B 1 115 ? -20.406 -0.464 -2.104 1 94.31 115 ALA B C 1
ATOM 2224 O O . ALA B 1 115 ? -19.953 0.565 -1.61 1 94.31 115 ALA B O 1
ATOM 2225 N N . ARG B 1 116 ? -21.438 -1.063 -1.616 1 94.81 116 ARG B N 1
ATOM 2226 C CA . ARG B 1 116 ? -22.156 -0.546 -0.449 1 94.81 116 ARG B CA 1
ATOM 2227 C C . ARG B 1 116 ? -21.266 -0.587 0.791 1 94.81 116 ARG B C 1
ATOM 2229 O O . ARG B 1 116 ? -21.266 0.352 1.59 1 94.81 116 ARG B O 1
ATOM 2236 N N . ALA B 1 117 ? -20.547 -1.632 0.928 1 94.56 117 ALA B N 1
ATOM 2237 C CA . ALA B 1 117 ? -19.656 -1.766 2.076 1 94.56 117 ALA B CA 1
ATOM 2238 C C . ALA B 1 117 ? -18.562 -0.712 2.039 1 94.56 117 ALA B C 1
ATOM 2240 O O . ALA B 1 117 ? -18.25 -0.09 3.057 1 94.56 117 ALA B O 1
ATOM 2241 N N . ALA B 1 118 ? -18 -0.528 0.913 1 94.12 118 ALA B N 1
ATOM 2242 C CA . ALA B 1 118 ? -16.969 0.485 0.733 1 94.12 118 ALA B CA 1
ATOM 2243 C C . ALA B 1 118 ? -17.516 1.882 1.024 1 94.12 118 ALA B C 1
ATOM 2245 O O . ALA B 1 118 ? -16.828 2.699 1.652 1 94.12 118 ALA B O 1
ATOM 2246 N N . GLU B 1 119 ? -18.703 2.098 0.604 1 95 119 GLU B N 1
ATOM 2247 C CA . GLU B 1 119 ? -19.344 3.387 0.839 1 95 119 GLU B CA 1
ATOM 2248 C C . GLU B 1 119 ? -19.562 3.633 2.33 1 95 119 GLU B C 1
ATOM 2250 O O . GLU B 1 119 ? -19.422 4.762 2.803 1 95 119 GLU B O 1
ATOM 2255 N N . ARG B 1 120 ? -19.906 2.631 3.02 1 96.94 120 ARG B N 1
ATOM 2256 C CA . ARG B 1 120 ? -20.109 2.771 4.461 1 96.94 120 ARG B CA 1
ATOM 2257 C C . ARG B 1 120 ? -18.812 3.191 5.148 1 96.94 120 ARG B C 1
ATOM 2259 O O . ARG B 1 120 ? -18.828 4.051 6.031 1 96.94 120 ARG B O 1
ATOM 2266 N N . ALA B 1 121 ? -17.734 2.615 4.762 1 96.38 121 ALA B N 1
ATOM 2267 C CA . ALA B 1 121 ? -16.438 2.998 5.316 1 96.38 121 ALA B CA 1
ATOM 2268 C C . ALA B 1 121 ? -16.109 4.457 5.008 1 96.38 121 ALA B C 1
ATOM 2270 O O . ALA B 1 121 ? -15.695 5.207 5.891 1 96.38 121 ALA B O 1
ATOM 2271 N N . LEU B 1 122 ? -16.344 4.828 3.811 1 95.75 122 LEU B N 1
ATOM 2272 C CA . LEU B 1 122 ? -16.078 6.199 3.387 1 95.75 122 LEU B CA 1
ATOM 2273 C C . LEU B 1 122 ? -16.984 7.184 4.133 1 95.75 122 LEU B C 1
ATOM 2275 O O . LEU B 1 122 ? -16.531 8.273 4.504 1 95.75 122 LEU B O 1
ATOM 2279 N N . THR B 1 123 ? -18.25 6.805 4.309 1 96.69 123 THR B N 1
ATOM 2280 C CA . THR B 1 123 ? -19.188 7.652 5.035 1 96.69 123 THR B CA 1
ATOM 2281 C C . THR B 1 123 ? -18.672 7.961 6.438 1 96.69 123 THR B C 1
ATOM 2283 O O . THR B 1 123 ? -18.75 9.102 6.898 1 96.69 123 THR B O 1
ATOM 2286 N N . THR B 1 124 ? -18.141 6.984 7.078 1 97.62 124 THR B N 1
ATOM 2287 C CA . THR B 1 124 ? -17.562 7.184 8.406 1 97.62 124 THR B CA 1
ATOM 2288 C C . THR B 1 124 ? -16.375 8.133 8.344 1 97.62 124 THR B C 1
ATOM 2290 O O . THR B 1 124 ? -16.25 9.031 9.18 1 97.62 124 THR B O 1
ATOM 2293 N N . ILE B 1 125 ? -15.508 7.984 7.398 1 97.94 125 ILE B N 1
ATOM 2294 C CA . ILE B 1 125 ? -14.328 8.828 7.23 1 97.94 125 ILE B CA 1
ATOM 2295 C C . ILE B 1 125 ? -14.75 10.273 6.984 1 97.94 125 ILE B C 1
ATOM 2297 O O . ILE B 1 125 ? -14.234 11.195 7.617 1 97.94 125 ILE B O 1
ATOM 2301 N N . TYR B 1 126 ? -15.711 10.469 6.133 1 97.06 126 TYR B N 1
ATOM 2302 C CA . TYR B 1 126 ? -16.219 11.805 5.848 1 97.06 126 TYR B CA 1
ATOM 2303 C C . TYR B 1 126 ? -16.797 12.445 7.105 1 97.06 126 TYR B C 1
ATOM 2305 O O . TYR B 1 126 ? -16.609 13.641 7.336 1 97.06 126 TYR B O 1
ATOM 2313 N N . ALA B 1 127 ? -17.516 11.664 7.84 1 97.44 127 ALA B N 1
ATOM 2314 C CA . ALA B 1 127 ? -18.109 12.18 9.07 1 97.44 127 ALA B CA 1
ATOM 2315 C C . ALA B 1 127 ? -17.047 12.672 10.031 1 97.44 127 ALA B C 1
ATOM 2317 O O . ALA B 1 127 ? -17.172 13.75 10.625 1 97.44 127 ALA B O 1
ATOM 2318 N N . VAL B 1 128 ? -16 11.93 10.195 1 98 128 VAL B N 1
ATOM 2319 C CA . VAL B 1 128 ? -14.906 12.312 11.078 1 98 128 VAL B CA 1
ATOM 2320 C C . VAL B 1 128 ? -14.258 13.594 10.57 1 98 128 VAL B C 1
ATOM 2322 O O . VAL B 1 128 ? -14 14.523 11.344 1 98 128 VAL B O 1
ATOM 2325 N N . LEU B 1 129 ? -13.992 13.703 9.281 1 97.75 129 LEU B N 1
ATOM 2326 C CA . LEU B 1 129 ? -13.312 14.844 8.688 1 97.75 129 LEU B CA 1
ATOM 2327 C C . LEU B 1 129 ? -14.203 16.078 8.711 1 97.75 129 LEU B C 1
ATOM 2329 O O . LEU B 1 129 ? -13.711 17.203 8.758 1 97.75 129 LEU B O 1
ATOM 2333 N N . SER B 1 130 ? -15.555 15.859 8.672 1 96.69 130 SER B N 1
ATOM 2334 C CA . SER B 1 130 ? -16.484 16.969 8.805 1 96.69 130 SER B CA 1
ATOM 2335 C C . SER B 1 130 ? -16.297 17.688 10.141 1 96.69 130 SER B C 1
ATOM 2337 O O . SER B 1 130 ? -16.531 18.906 10.234 1 96.69 130 SER B O 1
ATOM 2339 N N . GLY B 1 131 ? -15.852 16.953 11.125 1 96.06 131 GLY B N 1
ATOM 2340 C CA . GLY B 1 131 ? -15.547 17.547 12.414 1 96.06 131 GLY B CA 1
ATOM 2341 C C . GLY B 1 131 ? -14.391 18.531 12.367 1 96.06 131 GLY B C 1
ATOM 2342 O O . GLY B 1 131 ? -14.219 19.344 13.281 1 96.06 131 GLY B O 1
ATOM 2343 N N . TYR B 1 132 ? -13.586 18.453 11.375 1 96.31 132 TYR B N 1
ATOM 2344 C CA . TYR B 1 132 ? -12.508 19.406 11.141 1 96.31 132 TYR B CA 1
ATOM 2345 C C . TYR B 1 132 ? -12.969 20.562 10.258 1 96.31 132 TYR B C 1
ATOM 2347 O O . TYR B 1 132 ? -12.172 21.438 9.898 1 96.31 132 TYR B O 1
ATOM 2355 N N . GLY B 1 133 ? -14.25 20.516 9.797 1 95.75 133 GLY B N 1
ATOM 2356 C CA . GLY B 1 133 ? -14.789 21.531 8.906 1 95.75 133 GLY B CA 1
ATOM 2357 C C . GLY B 1 133 ? -14.484 21.266 7.445 1 95.75 133 GLY B C 1
ATOM 2358 O O . GLY B 1 133 ? -14.641 22.156 6.605 1 95.75 133 GLY B O 1
ATOM 2359 N N . LEU B 1 134 ? -14.031 20.078 7.105 1 96.38 134 LEU B N 1
ATOM 2360 C CA . LEU B 1 134 ? -13.672 19.75 5.73 1 96.38 134 LEU B CA 1
ATOM 2361 C C . LEU B 1 134 ? -14.883 19.188 4.977 1 96.38 134 LEU B C 1
ATOM 2363 O O . LEU B 1 134 ? -15.477 18.203 5.391 1 96.38 134 LEU B O 1
ATOM 2367 N N . THR B 1 135 ? -15.258 19.875 3.893 1 94 135 THR B N 1
ATOM 2368 C CA . THR B 1 135 ? -16.391 19.5 3.066 1 94 135 THR B CA 1
ATOM 2369 C C . THR B 1 135 ? -16.062 19.625 1.585 1 94 135 THR B C 1
ATOM 2371 O O . THR B 1 135 ? -14.984 20.109 1.229 1 94 135 THR B O 1
ATOM 2374 N N . GLY B 1 136 ? -16.891 19.047 0.701 1 93.56 136 GLY B N 1
ATOM 2375 C CA . GLY B 1 136 ? -16.703 19.172 -0.736 1 93.56 136 GLY B CA 1
ATOM 2376 C C . GLY B 1 136 ? -15.375 18.609 -1.218 1 93.56 136 GLY B C 1
ATOM 2377 O O . GLY B 1 136 ? -14.977 17.516 -0.82 1 93.56 136 GLY B O 1
ATOM 2378 N N . ASP B 1 137 ? -14.695 19.297 -2.082 1 94.56 137 ASP B N 1
ATOM 2379 C CA . ASP B 1 137 ? -13.438 18.859 -2.688 1 94.56 137 ASP B CA 1
ATOM 2380 C C . ASP B 1 137 ? -12.359 18.672 -1.628 1 94.56 137 ASP B C 1
ATOM 2382 O O . ASP B 1 137 ? -11.523 17.766 -1.737 1 94.56 137 ASP B O 1
ATOM 2386 N N . ASP B 1 138 ? -12.398 19.531 -0.63 1 95.81 138 ASP B N 1
ATOM 2387 C CA . ASP B 1 138 ? -11.414 19.422 0.442 1 95.81 138 ASP B CA 1
ATOM 2388 C C . ASP B 1 138 ? -11.594 18.125 1.212 1 95.81 138 ASP B C 1
ATOM 2390 O O . ASP B 1 138 ? -10.609 17.516 1.646 1 95.81 138 ASP B O 1
ATOM 2394 N N . ALA B 1 139 ? -12.852 17.719 1.354 1 96.06 139 ALA B N 1
ATOM 2395 C CA . ALA B 1 139 ? -13.109 16.453 2.033 1 96.06 139 ALA B CA 1
ATOM 2396 C C . ALA B 1 139 ? -12.578 15.273 1.22 1 96.06 139 ALA B C 1
ATOM 2398 O O . ALA B 1 139 ? -12.07 14.297 1.782 1 96.06 139 ALA B O 1
ATOM 2399 N N . VAL B 1 140 ? -12.695 15.344 -0.113 1 96.75 140 VAL B N 1
ATOM 2400 C CA . VAL B 1 140 ? -12.18 14.297 -0.978 1 96.75 140 VAL B CA 1
ATOM 2401 C C . VAL B 1 140 ? -10.656 14.219 -0.847 1 96.75 140 VAL B C 1
ATOM 2403 O O . VAL B 1 140 ? -10.094 13.141 -0.637 1 96.75 140 VAL B O 1
ATOM 2406 N N . ASP B 1 141 ? -9.984 15.359 -0.904 1 97.38 141 ASP B N 1
ATOM 2407 C CA . ASP B 1 141 ? -8.531 15.414 -0.78 1 97.38 141 ASP B CA 1
ATOM 2408 C C . ASP B 1 141 ? -8.078 14.891 0.581 1 97.38 141 ASP B C 1
ATOM 2410 O O . ASP B 1 141 ? -7.117 14.117 0.667 1 97.38 141 ASP B O 1
ATOM 2414 N N . ALA B 1 142 ? -8.781 1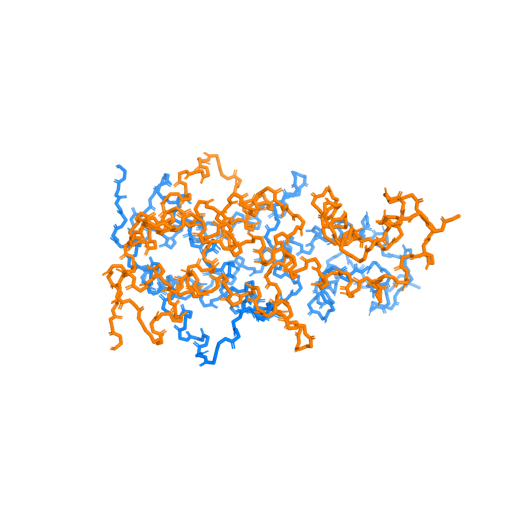5.32 1.602 1 97.38 142 ALA B N 1
ATOM 2415 C CA . ALA B 1 142 ? -8.43 14.906 2.957 1 97.38 142 ALA B CA 1
ATOM 2416 C C . ALA B 1 142 ? -8.648 13.406 3.15 1 97.38 142 ALA B C 1
ATOM 2418 O O . ALA B 1 142 ? -7.859 12.734 3.818 1 97.38 142 ALA B O 1
ATOM 2419 N N . THR B 1 143 ? -9.711 12.906 2.57 1 97.62 143 THR B N 1
ATOM 2420 C CA . THR B 1 143 ? -10 11.484 2.645 1 97.62 143 THR B CA 1
ATOM 2421 C C . THR B 1 143 ? -8.906 10.672 1.95 1 97.62 143 THR B C 1
ATOM 2423 O O . THR B 1 143 ? -8.414 9.688 2.5 1 97.62 143 THR B O 1
ATOM 2426 N N . ARG B 1 144 ? -8.516 11.062 0.789 1 97.69 144 ARG B N 1
ATOM 2427 C CA . ARG B 1 144 ? -7.449 10.375 0.071 1 97.69 144 ARG B CA 1
ATOM 2428 C C . ARG B 1 144 ? -6.133 10.461 0.837 1 97.69 144 ARG B C 1
ATOM 2430 O O . ARG B 1 144 ? -5.375 9.484 0.88 1 97.69 144 ARG B O 1
ATOM 2437 N N . THR B 1 145 ? -5.875 11.633 1.422 1 98.06 145 THR B N 1
ATOM 2438 C CA . THR B 1 145 ? -4.688 11.789 2.252 1 98.06 145 THR B CA 1
ATOM 2439 C C . THR B 1 145 ? -4.711 10.82 3.428 1 98.06 145 THR B C 1
ATOM 2441 O O . THR B 1 145 ? -3.74 10.102 3.67 1 98.06 145 THR B O 1
ATOM 2444 N N . LEU B 1 146 ? -5.809 10.758 4.109 1 98.31 146 LEU B N 1
ATOM 2445 C CA . LEU B 1 146 ? -5.969 9.906 5.281 1 98.31 146 LEU B CA 1
ATOM 2446 C C . LEU B 1 146 ? -5.859 8.438 4.902 1 98.31 146 LEU B C 1
ATOM 2448 O O . LEU B 1 146 ? -5.062 7.695 5.492 1 98.31 146 LEU B O 1
ATOM 2452 N N . ARG B 1 147 ? -6.59 8.008 3.914 1 97.69 147 ARG B N 1
ATOM 2453 C CA . ARG B 1 147 ? -6.57 6.609 3.5 1 97.69 147 ARG B CA 1
ATOM 2454 C C . ARG B 1 147 ? -5.191 6.207 2.988 1 97.69 147 ARG B C 1
ATOM 2456 O O . ARG B 1 147 ? -4.715 5.105 3.266 1 97.69 147 ARG B O 1
ATOM 2463 N N . SER B 1 148 ? -4.59 7.098 2.176 1 98.38 148 SER B N 1
ATOM 2464 C CA . SER B 1 148 ? -3.256 6.809 1.664 1 98.38 148 SER B CA 1
ATOM 2465 C C . SER B 1 148 ? -2.258 6.613 2.801 1 98.38 148 SER B C 1
ATOM 2467 O O . SER B 1 148 ? -1.477 5.66 2.793 1 98.38 148 SER B O 1
ATOM 2469 N N . SER B 1 149 ? -2.273 7.492 3.779 1 98.56 149 SER B N 1
ATOM 2470 C CA . SER B 1 149 ? -1.329 7.449 4.891 1 98.56 149 SER B CA 1
ATOM 2471 C C . SER B 1 149 ? -1.515 6.188 5.727 1 98.56 149 SER B C 1
ATOM 2473 O O . SER B 1 149 ? -0.542 5.504 6.047 1 98.56 149 SER B O 1
ATOM 2475 N N . LEU B 1 150 ? -2.744 5.883 6.031 1 98.69 150 LEU B N 1
ATOM 2476 C CA . LEU B 1 150 ? -3.029 4.719 6.859 1 98.69 150 LEU B CA 1
ATOM 2477 C C . LEU B 1 150 ? -2.729 3.428 6.105 1 98.69 150 LEU B C 1
ATOM 2479 O O . LEU B 1 150 ? -2.053 2.541 6.633 1 98.69 150 LEU B O 1
ATOM 2483 N N . HIS B 1 151 ? -3.203 3.336 4.891 1 98.06 151 HIS B N 1
ATOM 2484 C CA . HIS B 1 151 ? -2.939 2.154 4.078 1 98.06 151 HIS B CA 1
ATOM 2485 C C . HIS B 1 151 ? -1.443 1.944 3.879 1 98.06 151 HIS B C 1
ATOM 2487 O O . HIS B 1 151 ? -0.946 0.822 4.004 1 98.06 151 HIS B O 1
ATOM 2493 N N . GLY B 1 152 ? -0.77 3.037 3.514 1 98.31 152 GLY B N 1
ATOM 2494 C CA . GLY B 1 152 ? 0.667 2.916 3.33 1 98.31 152 GLY B CA 1
ATOM 2495 C C . GLY B 1 152 ? 1.389 2.428 4.574 1 98.31 152 GLY B C 1
ATOM 2496 O O . GLY B 1 152 ? 2.279 1.58 4.484 1 98.31 152 GLY B O 1
ATOM 2497 N N . PHE B 1 153 ? 1.066 2.918 5.727 1 98.44 153 PHE B N 1
ATOM 2498 C CA . PHE B 1 153 ? 1.725 2.553 6.977 1 98.44 153 PHE B CA 1
ATOM 2499 C C . PHE B 1 153 ? 1.527 1.072 7.277 1 98.44 153 PHE B C 1
ATOM 2501 O O . PHE B 1 153 ? 2.496 0.348 7.516 1 98.44 153 PHE B O 1
ATOM 2508 N N . VAL B 1 154 ? 0.303 0.627 7.184 1 98 154 VAL B N 1
ATOM 2509 C CA . VAL B 1 154 ? 0.042 -0.759 7.559 1 98 154 VAL B CA 1
ATOM 2510 C C . VAL B 1 154 ? 0.619 -1.696 6.5 1 98 154 VAL B C 1
ATOM 2512 O O . VAL B 1 154 ? 1.074 -2.797 6.816 1 98 154 VAL B O 1
ATOM 2515 N N . SER B 1 155 ? 0.588 -1.259 5.266 1 96.62 155 SER B N 1
ATOM 2516 C CA . SER B 1 155 ? 1.179 -2.059 4.199 1 96.62 155 SER B CA 1
ATOM 2517 C C . SER B 1 155 ? 2.68 -2.23 4.402 1 96.62 155 SER B C 1
ATOM 2519 O O . SER B 1 155 ? 3.197 -3.35 4.34 1 96.62 155 SER B O 1
ATOM 2521 N N . LEU B 1 156 ? 3.414 -1.127 4.629 1 95.94 156 LEU B N 1
ATOM 2522 C CA . LEU B 1 156 ? 4.852 -1.201 4.852 1 95.94 156 LEU B CA 1
ATOM 2523 C C . LEU B 1 156 ? 5.164 -1.961 6.137 1 95.94 156 LEU B C 1
ATOM 2525 O O . LEU B 1 156 ? 6.098 -2.768 6.172 1 95.94 156 LEU B O 1
ATOM 2529 N N . GLU B 1 157 ? 4.375 -1.76 7.172 1 96 157 GLU B N 1
ATOM 2530 C CA . GLU B 1 157 ? 4.566 -2.469 8.438 1 96 157 GLU B CA 1
ATOM 2531 C C . GLU B 1 157 ? 4.441 -3.979 8.242 1 96 157 GLU B C 1
ATOM 2533 O O . GLU B 1 157 ? 5.324 -4.734 8.656 1 96 157 GLU B O 1
ATOM 2538 N N . SER B 1 158 ? 3.432 -4.398 7.535 1 93.38 158 SER B N 1
ATOM 2539 C CA . SER B 1 158 ? 3.15 -5.82 7.355 1 93.38 158 SER B CA 1
ATOM 2540 C C . SER B 1 158 ? 4.18 -6.473 6.438 1 93.38 158 SER B C 1
ATOM 2542 O O . SER B 1 158 ? 4.445 -7.668 6.547 1 93.38 158 SER B O 1
ATOM 2544 N N . GLY B 1 159 ? 4.742 -5.711 5.566 1 90 159 GLY B N 1
ATOM 2545 C CA . GLY B 1 159 ? 5.73 -6.23 4.633 1 90 159 GLY B CA 1
ATOM 2546 C C . GLY B 1 159 ? 7.141 -6.211 5.188 1 90 159 GLY B C 1
ATOM 2547 O O . GLY B 1 159 ? 8.094 -6.547 4.48 1 90 159 GLY B O 1
ATOM 2548 N N . GLY B 1 160 ? 7.266 -5.711 6.434 1 90.19 160 GLY B N 1
ATOM 2549 C CA . GLY B 1 160 ? 8.586 -5.645 7.047 1 90.19 160 GLY B CA 1
ATOM 2550 C C . GLY B 1 160 ? 9.375 -4.422 6.625 1 90.19 160 GLY B C 1
ATOM 2551 O O . GLY B 1 160 ? 10.609 -4.414 6.715 1 90.19 160 GLY B O 1
ATOM 2552 N N . GLY B 1 161 ? 8.758 -3.443 6.191 1 89.75 161 GLY B N 1
ATOM 2553 C CA . GLY B 1 161 ? 9.414 -2.271 5.633 1 89.75 161 GLY B CA 1
ATOM 2554 C C . GLY B 1 161 ? 9.938 -1.317 6.691 1 89.75 161 GLY B C 1
ATOM 2555 O O . GLY B 1 161 ? 10.609 -0.333 6.371 1 89.75 161 GLY B O 1
ATOM 2556 N N . PHE B 1 162 ? 9.594 -1.536 7.895 1 90.44 162 PHE B N 1
ATOM 2557 C CA . PHE B 1 162 ? 10.094 -0.714 8.992 1 90.44 162 PHE B CA 1
ATOM 2558 C C . PHE B 1 162 ? 11.219 -1.426 9.734 1 90.44 162 PHE B C 1
ATOM 2560 O O . PHE B 1 162 ? 11.023 -1.911 10.852 1 90.44 162 PHE B O 1
ATOM 2567 N N . GLY B 1 163 ? 12.391 -1.439 9.117 1 84.44 163 GLY B N 1
ATOM 2568 C CA . GLY B 1 163 ? 13.523 -2.215 9.602 1 84.44 163 GLY B CA 1
ATOM 2569 C C . GLY B 1 163 ? 14.398 -1.45 10.578 1 84.44 163 GLY B C 1
ATOM 2570 O O . GLY B 1 163 ? 15.242 -2.037 11.258 1 84.44 163 GLY B O 1
ATOM 2571 N N . MET B 1 164 ? 14.18 -0.175 10.695 1 82.44 164 MET B N 1
ATOM 2572 C CA . MET B 1 164 ? 14.977 0.625 11.625 1 82.44 164 MET B CA 1
ATOM 2573 C C . MET B 1 164 ? 14.57 0.352 13.07 1 82.44 164 MET B C 1
ATOM 2575 O O . MET B 1 164 ? 13.391 0.129 13.352 1 82.44 164 MET B O 1
ATOM 2579 N N . PRO B 1 165 ? 15.609 0.221 13.93 1 83.19 165 PRO B N 1
ATOM 2580 C CA . PRO B 1 165 ? 15.328 -0.1 15.328 1 83.19 165 PRO B CA 1
ATOM 2581 C C . PRO B 1 165 ? 14.625 1.036 16.062 1 83.19 165 PRO B C 1
ATOM 2583 O O . PRO B 1 165 ? 15.258 1.752 16.859 1 83.19 165 PRO B O 1
ATOM 2586 N N . HIS B 1 166 ? 13.516 1.374 15.781 1 85.12 166 HIS B N 1
ATOM 2587 C CA . HIS B 1 166 ? 12.68 2.42 16.359 1 85.12 166 HIS B CA 1
ATOM 2588 C C . HIS B 1 166 ? 11.25 1.923 16.562 1 85.12 166 HIS B C 1
ATOM 2590 O O . HIS B 1 166 ? 10.773 1.059 15.836 1 85.12 166 HIS B O 1
ATOM 2596 N N . ASP B 1 167 ? 10.656 2.432 17.562 1 95.38 167 ASP B N 1
ATOM 2597 C CA . ASP B 1 167 ? 9.312 2.002 17.953 1 95.38 167 ASP B CA 1
ATOM 2598 C C . ASP B 1 167 ? 8.289 2.344 16.875 1 95.38 167 ASP B C 1
ATOM 2600 O O . ASP B 1 167 ? 8.008 3.518 16.625 1 95.38 167 ASP B O 1
ATOM 2604 N N . VAL B 1 168 ? 7.688 1.338 16.328 1 97.25 168 VAL B N 1
ATOM 2605 C CA . VAL B 1 168 ? 6.734 1.517 15.234 1 97.25 168 VAL B CA 1
ATOM 2606 C C . VAL B 1 168 ? 5.484 2.227 15.75 1 97.25 168 VAL B C 1
ATOM 2608 O O . VAL B 1 168 ? 4.883 3.037 15.039 1 97.25 168 VAL B O 1
ATOM 2611 N N . ASP B 1 169 ? 5.023 1.927 17 1 97.62 169 ASP B N 1
ATOM 2612 C CA . ASP B 1 169 ? 3.875 2.592 17.609 1 97.62 169 ASP B CA 1
ATOM 2613 C C . ASP B 1 169 ? 4.102 4.098 17.703 1 97.62 169 ASP B C 1
ATOM 2615 O O . ASP B 1 169 ? 3.178 4.887 17.5 1 97.62 169 ASP B O 1
ATOM 2619 N N . ARG B 1 170 ? 5.297 4.449 18.016 1 96.69 170 ARG B N 1
ATOM 2620 C CA . ARG B 1 170 ? 5.629 5.867 18.094 1 96.69 170 ARG B CA 1
ATOM 2621 C C . ARG B 1 170 ? 5.473 6.531 16.719 1 96.69 170 ARG B C 1
ATOM 2623 O O . ARG B 1 170 ? 4.895 7.613 16.609 1 96.69 170 ARG B O 1
ATOM 2630 N N . SER B 1 171 ? 6.023 5.891 15.695 1 97.62 171 SER B N 1
ATOM 2631 C CA . SER B 1 171 ? 5.906 6.438 14.344 1 97.62 171 SER B CA 1
ATOM 2632 C C . SER B 1 171 ? 4.445 6.582 13.93 1 97.62 171 SER B C 1
ATOM 2634 O O . SER B 1 171 ? 4.082 7.543 13.25 1 97.62 171 SER B O 1
ATOM 2636 N N . PHE B 1 172 ? 3.658 5.641 14.375 1 98.44 172 PHE B N 1
ATOM 2637 C CA . PHE B 1 172 ? 2.244 5.695 14.023 1 98.44 172 PHE B CA 1
ATOM 2638 C C . PHE B 1 172 ? 1.562 6.875 14.703 1 98.44 172 PHE B C 1
ATOM 2640 O O . PHE B 1 172 ? 0.775 7.59 14.078 1 98.44 172 PHE B O 1
ATOM 2647 N N . ARG B 1 173 ? 1.831 7.082 15.922 1 97.5 173 ARG B N 1
ATOM 2648 C CA . ARG B 1 173 ? 1.268 8.219 16.641 1 97.5 173 ARG B CA 1
ATOM 2649 C C . ARG B 1 173 ? 1.705 9.539 16.016 1 97.5 173 ARG B C 1
ATOM 2651 O O . ARG B 1 173 ? 0.916 10.477 15.93 1 97.5 173 ARG B O 1
ATOM 2658 N N . ARG B 1 174 ? 2.949 9.57 15.602 1 96.19 174 ARG B N 1
ATOM 2659 C CA . ARG B 1 174 ? 3.449 10.773 14.938 1 96.19 174 ARG B CA 1
ATOM 2660 C C . ARG B 1 174 ? 2.74 11 13.609 1 96.19 174 ARG B C 1
ATOM 2662 O O . ARG B 1 174 ? 2.428 12.141 13.25 1 96.19 174 ARG B O 1
ATOM 2669 N N . LEU B 1 175 ? 2.523 9.945 12.891 1 97.69 175 LEU B N 1
ATOM 2670 C CA . LEU B 1 175 ? 1.768 10.047 11.648 1 97.69 175 LEU B CA 1
ATOM 2671 C C . LEU B 1 175 ? 0.388 10.648 11.891 1 97.69 175 LEU B C 1
ATOM 2673 O O . LEU B 1 175 ? -0.029 11.57 11.188 1 97.69 175 LEU B O 1
ATOM 2677 N N . ILE B 1 176 ? -0.31 10.156 12.906 1 97.81 176 ILE B N 1
ATOM 2678 C CA . ILE B 1 176 ? -1.653 10.641 13.211 1 97.81 176 ILE B CA 1
ATOM 2679 C C . ILE B 1 176 ? -1.592 12.102 13.641 1 97.81 176 ILE B C 1
ATOM 2681 O O . ILE B 1 176 ? -2.449 12.906 13.258 1 97.81 176 ILE B O 1
ATOM 2685 N N . SER B 1 177 ? -0.618 12.453 14.422 1 95.25 177 SER B N 1
ATOM 2686 C CA . SER B 1 177 ? -0.439 13.844 14.82 1 95.25 177 SER B CA 1
ATOM 2687 C C . SER B 1 177 ? -0.221 14.742 13.609 1 95.25 177 SER B C 1
ATOM 2689 O O . SER B 1 177 ? -0.731 15.867 13.562 1 95.25 177 SER B O 1
ATOM 2691 N N . THR B 1 178 ? 0.564 14.25 12.68 1 94.62 178 THR B N 1
ATOM 2692 C CA . THR B 1 178 ? 0.787 14.953 11.422 1 94.62 178 THR B CA 1
ATOM 2693 C C . THR B 1 178 ? -0.534 15.195 10.695 1 94.62 178 THR B C 1
ATOM 2695 O O . THR B 1 178 ? -0.805 16.312 10.25 1 94.62 178 THR B O 1
ATOM 2698 N N . LEU B 1 179 ? -1.344 14.211 10.594 1 96.75 179 LEU B N 1
ATOM 2699 C CA . LEU B 1 179 ? -2.637 14.32 9.93 1 96.75 179 LEU B CA 1
ATOM 2700 C C . LEU B 1 179 ? -3.551 15.289 10.68 1 96.75 179 LEU B C 1
ATOM 2702 O O . LEU B 1 179 ? -4.219 16.125 10.062 1 96.75 179 LEU B O 1
ATOM 2706 N N . ASP B 1 180 ? -3.566 15.141 11.984 1 96.06 180 ASP B N 1
ATOM 2707 C CA . ASP B 1 180 ? -4.371 16.047 12.805 1 96.06 180 ASP B CA 1
ATOM 2708 C C . ASP B 1 180 ? -3.988 17.5 12.555 1 96.06 180 ASP B C 1
ATOM 2710 O O . ASP B 1 180 ? -4.855 18.344 12.32 1 96.06 180 ASP B O 1
ATOM 2714 N N . THR B 1 181 ? -2.686 17.797 12.617 1 93 181 THR B N 1
ATOM 2715 C CA . THR B 1 181 ? -2.182 19.141 12.391 1 93 181 THR B CA 1
ATOM 2716 C C . THR B 1 181 ? -2.592 19.656 11.016 1 93 181 THR B C 1
ATOM 2718 O O . THR B 1 181 ? -3.072 20.781 10.883 1 93 181 THR B O 1
ATOM 2721 N N . ALA B 1 182 ? -2.434 18.844 10.047 1 93.06 182 ALA B N 1
ATOM 2722 C CA . ALA B 1 182 ? -2.758 19.234 8.68 1 93.06 182 ALA B CA 1
ATOM 2723 C C . ALA B 1 182 ? -4.25 19.516 8.531 1 93.06 182 ALA B C 1
ATOM 2725 O O . ALA B 1 182 ? -4.637 20.484 7.875 1 93.06 182 ALA B O 1
ATOM 2726 N N . PHE B 1 183 ? -5.09 18.672 9.094 1 95.44 183 PHE B N 1
ATOM 2727 C CA . PHE B 1 183 ? -6.531 18.812 8.93 1 95.44 183 PHE B CA 1
ATOM 2728 C C . PHE B 1 183 ? -7.039 20.062 9.664 1 95.44 183 PHE B C 1
ATOM 2730 O O . PHE B 1 183 ? -7.996 20.688 9.227 1 95.44 183 PHE B O 1
ATOM 2737 N N . ARG B 1 184 ? -6.344 20.453 10.727 1 93.44 184 ARG B N 1
ATOM 2738 C CA . ARG B 1 184 ? -6.707 21.672 11.453 1 93.44 184 ARG B CA 1
ATOM 2739 C C . ARG B 1 184 ? -6.305 22.922 10.68 1 93.44 184 ARG B C 1
ATOM 2741 O O . ARG B 1 184 ? -6.941 23.969 10.812 1 93.44 184 ARG B O 1
ATOM 2748 N N . SER B 1 185 ? -5.266 22.797 9.922 1 90 185 SER B N 1
ATOM 2749 C CA . SER B 1 185 ? -4.711 23.953 9.242 1 90 185 SER B CA 1
ATOM 2750 C C . SER B 1 185 ? -4.945 23.875 7.734 1 90 185 SER B C 1
ATOM 2752 O O . SER B 1 185 ? -4.211 24.469 6.949 1 90 185 SER B O 1
ATOM 2754 N N . TRP B 1 186 ? -5.902 23.141 7.352 1 88.62 186 TRP B N 1
ATOM 2755 C CA . TRP B 1 186 ? -6.18 22.891 5.941 1 88.62 186 TRP B CA 1
ATOM 2756 C C . TRP B 1 186 ? -6.559 24.188 5.219 1 88.62 186 TRP B C 1
ATOM 2758 O O . TRP B 1 186 ? -7.527 24.844 5.59 1 88.62 186 TRP B O 1
ATOM 2768 N N . PRO B 1 187 ? -5.641 24.594 4.301 1 76.44 187 PRO B N 1
ATOM 2769 C CA . PRO B 1 187 ? -6.023 25.828 3.611 1 76.44 187 PRO B CA 1
ATOM 2770 C C . PRO B 1 187 ? -7.309 25.672 2.805 1 76.44 187 PRO B C 1
ATOM 2772 O O . PRO B 1 187 ? -7.57 24.609 2.24 1 76.44 187 PRO B O 1
ATOM 2775 N N . GLN B 1 188 ? -8.32 26.344 3.104 1 64.69 188 GLN B N 1
ATOM 2776 C CA . GLN B 1 188 ? -9.586 26.312 2.385 1 64.69 188 GLN B CA 1
ATOM 2777 C C . GLN B 1 188 ? -9.422 26.812 0.953 1 64.69 188 GLN B C 1
ATOM 2779 O O . GLN B 1 188 ? -8.625 27.719 0.693 1 64.69 188 GLN B O 1
ATOM 2784 N N . ALA B 1 189 ? -9.719 25.891 -0.015 1 54.22 189 ALA B N 1
ATOM 2785 C CA . ALA B 1 189 ? -9.727 26.406 -1.383 1 54.22 189 ALA B CA 1
ATOM 2786 C C . ALA B 1 189 ? -10.547 27.688 -1.479 1 54.22 189 ALA B C 1
ATOM 2788 O O . ALA B 1 189 ? -11.516 27.875 -0.745 1 54.22 189 ALA B O 1
#

Sequence (378 aa):
MPRAGLTPAVVVAEAARLADEVGLDKLTLAVVAQRLGVALPSLYKHVKGLDALRGHIAALAAGELADALSEAAVGRSGPDALLAMADAYREYALTHPGRYPATTRAPQPDDAAHARAAERALTTIYAVLSGYGLTGDDAVDATRTLRSSLHGFVSLESGGGFGMPHDVDRSFRRLISTLDTAFRSWPQAMPRAGLTPAVVVAEAARLADEVGLDKLTLAVVAQRLGVALPSLYKHVKGLDALRGHIAALAAGELADALSEAAVGRSGPDALLAMADAYREYALTHPGRYPATTRAPQPDDAAHARAAERALTTIYAVLSGYGLTGDDAVDATRTLRSSLHGFVSLESGGGFGMPHDVDRSFRRLISTLDTAFRSWPQA

Organism: NCBI:txid927661

Secondary structure (DSSP, 8-state):
---TT--HHHHHHHHHHHHHHH-GGG--HHHHHHHHT--HHHHTTT-S-HHHHHHHHHHHHHHHHHHHHHHHHTT--HHHHHHHHHHHHHHHHHH-TTHHHHHTSPPPTT-HHHHHHHHHHHHHHHHHHHTTT--HHHHHHHHHHHHHHHHHHHHHHHTT---SSS-HHHHHHHHHHHHHHHHHT----/---TT--HHHHHHHHHHHHHHH-GGG--HHHHHHHHT--HHHHTTT-S-HHHHHHHHHHHHHHHHHHHHHHHHTT--HHHHHHHHHHHHHHHHHH-TTHHHHHTSPPPTT-HHHHHHHHHHHHHHHHHHHTTT--HHHHHHHHHHHHHHHHHHHHHHHTT---SSS-HHHHHHHHHHHHHHHHHT----

Foldseek 3Di:
DLPVDDALVVLLVQQQVVCQVPNQVPGALVVSCVVVVHDSVSCCVHAVGDVRSLLSLLLVLLLVLLVQLQVQQPPHAALSSLVSNLVSLLVSCVNRVRSNVSPPDDHDPPRVSSVVSNVSSLVSQLVRLVSLVQDDPRSVVLSCVSCVLSVVLSVCVVVVVPVDPDDSVVVSVVSSVVSSVCSNVPDDD/DLPVDDALVVLLVQQQVVCQVPNQVPRALVVSCVVVVHDSVSCCVHAVGDVRSLLSLLLVLLQVLLVQLQVQQPPHAALSSLVSNLVSLLVSCVNRVRSVVSPPDDHDPPRVSSVVSNVSSLVSQLVRLVRLVQDDPRSVVLSCVSCVLSVVLSVCVVVVVPVDPDDSVVVSVVSSVVSSVCSNVPPDD

Solvent-accessible surface area (backbone atoms only — not comparable to full-atom values): 19644 Å² total; per-residue (Å²): 119,80,70,89,74,76,41,48,68,51,52,40,55,51,44,35,53,46,12,40,74,69,31,50,90,67,60,46,61,63,60,45,20,58,75,70,71,49,58,57,75,64,49,55,78,55,36,86,43,61,68,51,44,52,49,50,29,18,22,51,34,22,36,51,50,18,50,43,33,43,63,44,26,61,98,49,55,39,68,60,15,51,50,36,24,51,52,36,50,50,50,48,41,70,74,25,64,15,31,40,65,40,46,52,48,49,59,56,93,88,34,60,65,29,43,53,20,47,46,50,33,50,52,43,52,50,55,43,42,39,56,56,70,38,53,71,69,56,31,52,30,50,47,51,39,49,51,12,31,52,49,12,40,52,50,32,53,74,44,48,51,70,74,63,98,61,65,63,70,56,32,51,53,50,40,51,50,34,51,49,54,31,52,72,62,52,79,76,132,119,79,71,90,75,75,41,49,67,52,51,39,52,50,44,36,52,47,13,42,73,69,30,51,89,66,60,45,60,62,60,45,19,58,75,69,72,49,58,57,77,66,49,56,79,56,36,87,43,60,68,52,44,51,50,49,29,18,22,51,33,22,36,51,48,19,49,43,33,44,63,43,27,60,97,50,56,38,67,61,14,50,50,35,24,51,51,36,50,49,50,49,41,71,74,24,64,13,31,39,67,40,46,51,47,48,59,55,93,87,34,60,65,29,44,52,20,46,47,50,33,48,51,45,51,49,55,42,42,40,56,55,71,38,54,72,69,56,32,52,32,49,48,51,39,50,51,12,30,54,49,12,40,50,52,32,54,75,43,48,49,69,74,62,99,59,65,62,69,57,29,50,52,50,41,51,50,33,50,48,53,32,51,72,62,53,78,75,129